Protein AF-A0A816NH23-F1 (afdb_monomer)

Foldseek 3Di:
DDDDDDDDPWDDDDPPDTDDDQDDDDDPDPDLVVVVVVVVVSCVVVVHDPVPAQADADSVPPPDPRHDYDHQLLVVLVVVVCVVVVPPPPPPPDPLLVPLVVLVVCLVCVVVVLCVLPVCPPVLVVVVVCVPVSVVSPVLSPDPQNSLVSLLVNQLSVLSVVLSVQSPDPDADPVNSVVSVVVSVVVVVVCVVVVPRDPSHD

Organism: NCBI:txid392030

Nearest PDB structures (foldseek):
  2ap3-assembly1_A  TM=2.668E-01  e=3.008E+00  Staphylococcus aureus subsp. aureus MW2
  2qij-assembly1_A  TM=2.450E-01  e=8.753E+00  Hepatitis B virus subtype adyw

Radius of gyration: 23.73 Å; Cα contacts (8 Å, |Δi|>4): 112; chains: 1; bounding box: 69×41×57 Å

Secondary structure (DSSP, 8-state):
-------TT----STT-----------S---HHHHHHHHHHHHHHTT--GGG--EE-SS-TTT-TTSEEPPPHHHHHHHHHHHHTTTTSTT----GGGHHHHHHHHHHTHHHHHHHHHH-TTTGGGGGGGHHHHHHHHHHHH-TTHHHHHHHHHHHHHHHHHHHHHHTSS---HHHHHHHHHHHHHHHHHHHHHT---TT--

Mean predicted aligned error: 13.43 Å

Sequence (202 aa):
MDTVMFLNNVQLTYVGVKRGLIDFLEDSRETALDIFKNIIKVIDDHQLNIYNLTSIGAVLKDRLSRILKGNCYAHVLHNGVKHAHGVLLQRINIRWLSLLPSIERLIETYEPLKLYFLNDQTKTKKLTAAADNTQLLTSFFNNPDGLCTLNFLENLLGDIQQTELNLQRTQTTAVDLYRIITNLMKKLEQRLNDKYFGSKTC

InterPro domains:
  IPR012337 Ribonuclease H-like superfamily [SSF53098] (27-195)

Solvent-accessible surface area (backbone atoms only — not comparable to full-atom values): 12457 Å² total; per-residue (Å²): 136,82,84,83,78,86,60,88,94,44,77,77,66,63,96,89,50,86,66,75,89,86,80,86,87,87,65,98,62,82,45,53,65,51,51,44,52,52,52,51,49,55,35,54,78,67,73,49,60,74,88,76,52,66,61,57,66,65,75,55,81,89,81,45,96,83,46,47,88,42,75,47,64,44,57,53,53,48,51,54,50,53,56,76,44,59,77,84,48,76,87,52,96,65,61,68,87,56,49,47,65,48,47,51,51,47,62,78,41,38,67,67,50,39,51,56,67,67,72,39,75,73,59,58,62,74,51,54,92,43,59,68,61,56,52,49,51,50,53,40,64,69,37,86,57,39,63,26,52,49,38,33,47,41,50,55,41,48,58,51,49,54,49,37,58,58,52,67,41,98,76,67,51,75,66,50,48,54,51,54,54,51,51,52,50,52,53,53,52,47,31,63,75,68,71,55,50,55,96,74,34,116

Structure (mmCIF, N/CA/C/O backbone):
data_AF-A0A816NH23-F1
#
_entry.id   AF-A0A816NH23-F1
#
loop_
_atom_site.group_PDB
_atom_site.id
_atom_site.type_symbol
_atom_site.label_atom_id
_atom_site.label_alt_id
_atom_site.label_comp_id
_atom_site.label_asym_id
_atom_site.label_entity_id
_atom_site.label_seq_id
_atom_site.pdbx_PDB_ins_code
_atom_site.Cartn_x
_atom_site.Cartn_y
_atom_site.Cartn_z
_atom_site.occupancy
_atom_site.B_iso_or_equiv
_atom_site.auth_seq_id
_atom_site.auth_comp_id
_atom_site.auth_asym_id
_atom_site.auth_atom_id
_atom_site.pdbx_PDB_model_num
ATOM 1 N N . MET A 1 1 ? 41.150 -3.127 -11.431 1.00 29.91 1 MET A N 1
ATOM 2 C CA . MET A 1 1 ? 41.441 -1.792 -10.857 1.00 29.91 1 MET A CA 1
ATOM 3 C C . MET A 1 1 ? 40.661 -0.858 -11.747 1.00 29.91 1 MET A C 1
ATOM 5 O O . MET A 1 1 ? 41.138 -0.479 -12.808 1.00 29.91 1 MET A O 1
ATOM 9 N N . ASP A 1 2 ? 39.383 -0.707 -11.420 1.00 30.50 2 ASP A N 1
ATOM 10 C CA . ASP A 1 2 ? 38.375 -0.354 -12.414 1.00 30.50 2 ASP A CA 1
ATOM 11 C C . ASP A 1 2 ? 38.197 1.157 -12.424 1.00 30.50 2 ASP A C 1
ATOM 13 O O . ASP A 1 2 ? 37.839 1.775 -11.422 1.00 30.50 2 ASP A O 1
ATOM 17 N N . THR A 1 3 ? 38.531 1.757 -13.561 1.00 27.25 3 THR A N 1
ATOM 18 C CA . THR A 1 3 ? 38.451 3.196 -13.778 1.00 27.25 3 THR A CA 1
ATOM 19 C C . THR A 1 3 ? 36.984 3.611 -13.865 1.00 27.25 3 THR A C 1
ATOM 21 O O . THR A 1 3 ? 36.292 3.316 -14.838 1.00 27.25 3 THR A O 1
ATOM 24 N N . VAL A 1 4 ? 36.506 4.318 -12.842 1.00 30.72 4 VAL A N 1
ATOM 25 C CA . VAL A 1 4 ? 35.220 5.018 -12.868 1.00 30.72 4 VAL A CA 1
ATOM 26 C C . VAL A 1 4 ? 35.394 6.275 -13.722 1.00 30.72 4 VAL A C 1
ATOM 28 O O . VAL A 1 4 ? 36.032 7.232 -13.289 1.00 30.72 4 VAL A O 1
ATOM 31 N N . MET A 1 5 ? 34.854 6.283 -14.944 1.00 29.33 5 MET A N 1
ATOM 32 C CA . MET A 1 5 ? 34.726 7.514 -15.730 1.00 29.33 5 MET A CA 1
ATOM 33 C C . MET A 1 5 ? 33.369 8.163 -15.459 1.00 29.33 5 MET A C 1
ATOM 35 O O . MET A 1 5 ? 32.322 7.603 -15.783 1.00 29.33 5 MET A O 1
ATOM 39 N N . PHE A 1 6 ? 33.405 9.359 -14.875 1.00 32.41 6 PHE A N 1
ATOM 40 C CA . PHE A 1 6 ? 32.250 10.236 -14.740 1.00 32.41 6 PHE A CA 1
ATOM 41 C C . PHE A 1 6 ? 32.102 11.074 -16.012 1.00 32.41 6 PHE A C 1
ATOM 43 O O . PHE A 1 6 ? 32.955 11.902 -16.321 1.00 32.41 6 PHE A O 1
ATOM 50 N N . LEU A 1 7 ? 30.995 10.889 -16.726 1.00 33.72 7 LEU A N 1
ATOM 51 C CA . LEU A 1 7 ? 30.479 11.870 -17.676 1.00 33.72 7 LEU A CA 1
ATOM 52 C C . LEU A 1 7 ? 29.093 12.287 -17.179 1.00 33.72 7 LEU A C 1
ATOM 54 O O . LEU A 1 7 ? 28.176 11.469 -17.142 1.00 33.72 7 LEU A O 1
ATOM 58 N N . ASN A 1 8 ? 28.986 13.546 -16.748 1.00 40.50 8 ASN A N 1
ATOM 59 C CA . ASN A 1 8 ? 27.753 14.296 -16.486 1.00 40.50 8 ASN A CA 1
ATOM 60 C C . ASN A 1 8 ? 26.609 13.496 -15.830 1.00 40.50 8 ASN A C 1
ATOM 62 O O . ASN A 1 8 ? 25.609 13.186 -16.470 1.00 40.50 8 ASN A O 1
ATOM 66 N N . ASN A 1 9 ? 26.743 13.210 -14.530 1.00 41.31 9 ASN A N 1
ATOM 67 C CA . ASN A 1 9 ? 25.675 12.715 -13.643 1.00 41.31 9 ASN A CA 1
ATOM 68 C C . ASN A 1 9 ? 25.006 11.371 -14.008 1.00 41.31 9 ASN A C 1
ATOM 70 O O . ASN A 1 9 ? 23.991 11.020 -13.408 1.00 41.31 9 ASN A O 1
ATOM 74 N N . VAL A 1 10 ? 25.573 10.575 -14.920 1.00 43.94 10 VAL A N 1
ATOM 75 C CA . VAL A 1 10 ? 25.037 9.249 -15.270 1.00 43.94 10 VAL A CA 1
ATOM 76 C C . VAL A 1 10 ? 25.911 8.142 -14.683 1.00 43.94 10 VAL A C 1
ATOM 78 O O . VAL A 1 10 ? 27.043 7.920 -15.109 1.00 43.94 10 VAL A O 1
ATOM 81 N N . GLN A 1 11 ? 25.370 7.417 -13.703 1.00 39.50 11 GLN A N 1
ATOM 82 C CA . GLN A 1 11 ? 26.022 6.249 -13.115 1.00 39.50 11 GLN A CA 1
ATOM 83 C C . GLN A 1 11 ? 25.864 5.047 -14.064 1.00 39.50 11 GLN A C 1
ATOM 85 O O . GLN A 1 11 ? 24.769 4.507 -14.238 1.00 39.50 11 GLN A O 1
ATOM 90 N N . LEU A 1 12 ? 26.956 4.636 -14.714 1.00 35.16 12 LEU A N 1
ATOM 91 C CA . LEU A 1 12 ? 26.979 3.463 -15.591 1.00 35.16 12 LEU A CA 1
ATOM 92 C C . LEU A 1 12 ? 26.808 2.192 -14.747 1.00 35.16 12 LEU A C 1
ATOM 94 O O . LEU A 1 12 ? 27.679 1.839 -13.956 1.00 35.16 12 LEU A O 1
ATOM 98 N N . THR A 1 13 ? 25.685 1.496 -14.917 1.00 45.66 13 THR A N 1
ATOM 99 C CA . THR A 1 13 ? 25.454 0.170 -14.330 1.00 45.66 13 THR A CA 1
ATOM 100 C C . THR A 1 13 ? 25.418 -0.846 -15.473 1.00 45.66 13 THR A C 1
ATOM 102 O O . THR A 1 13 ? 24.433 -0.933 -16.198 1.00 45.66 13 THR A O 1
ATOM 105 N N . TYR A 1 14 ? 26.523 -1.588 -15.623 1.00 45.31 14 TYR A N 1
ATOM 106 C CA . TYR A 1 14 ? 26.842 -2.562 -16.684 1.00 45.31 14 TYR A CA 1
ATOM 107 C C . TYR A 1 14 ? 27.168 -1.977 -18.074 1.00 45.31 14 TYR A C 1
ATOM 109 O O . TYR A 1 14 ? 26.583 -0.997 -18.532 1.00 45.31 14 TYR A O 1
ATOM 117 N N . VAL A 1 15 ? 28.142 -2.593 -18.756 1.00 47.38 15 VAL A N 1
ATOM 118 C CA . VAL A 1 15 ? 28.593 -2.213 -20.106 1.00 47.38 15 VAL A CA 1
ATOM 119 C C . VAL A 1 15 ? 27.399 -2.245 -21.070 1.00 47.38 15 VAL A C 1
ATOM 121 O O . VAL A 1 15 ? 26.840 -3.305 -21.327 1.00 47.38 15 VAL A O 1
ATOM 124 N N . GLY A 1 16 ? 27.006 -1.081 -21.598 1.00 58.00 16 GLY A N 1
ATOM 125 C CA . GLY A 1 16 ? 26.036 -0.959 -22.696 1.00 58.00 16 GLY A CA 1
ATOM 126 C C . GLY A 1 16 ? 24.633 -0.451 -22.339 1.00 58.00 16 GLY A C 1
ATOM 127 O O . GLY A 1 16 ? 23.915 -0.053 -23.252 1.00 58.00 16 GLY A O 1
ATOM 128 N N . VAL A 1 17 ? 24.239 -0.377 -21.061 1.00 62.56 17 VAL A N 1
ATOM 129 C CA . VAL A 1 17 ? 22.933 0.194 -20.665 1.00 62.56 17 VAL A CA 1
ATOM 130 C C . VAL A 1 17 ? 23.132 1.559 -20.014 1.00 62.56 17 VAL A C 1
ATOM 132 O O . VAL A 1 17 ? 23.705 1.674 -18.932 1.00 62.56 17 VAL A O 1
ATOM 135 N N . LYS A 1 18 ? 22.629 2.613 -20.665 1.00 66.44 18 LYS A N 1
ATOM 136 C CA . LYS A 1 18 ? 22.585 3.968 -20.102 1.00 66.44 18 LYS A CA 1
ATOM 137 C C . LYS A 1 18 ? 21.200 4.235 -19.526 1.00 66.44 18 LYS A C 1
ATOM 139 O O . LYS A 1 18 ? 20.194 3.942 -20.165 1.00 66.44 18 LYS A O 1
ATOM 144 N N . ARG A 1 19 ? 21.155 4.798 -18.321 1.00 66.88 19 ARG A N 1
ATOM 145 C CA . ARG A 1 19 ? 19.921 5.245 -17.667 1.00 66.88 19 ARG A CA 1
ATOM 146 C C . ARG A 1 19 ? 20.059 6.720 -17.343 1.00 66.88 19 ARG A C 1
ATOM 148 O O . ARG A 1 19 ? 21.109 7.142 -16.876 1.00 66.88 19 ARG A O 1
ATOM 155 N N . GLY A 1 20 ? 19.005 7.480 -17.567 1.00 70.94 20 GLY A N 1
ATOM 156 C CA . GLY A 1 20 ? 18.974 8.898 -17.260 1.00 70.94 20 GLY A CA 1
ATOM 157 C C . GLY A 1 20 ? 17.537 9.373 -17.208 1.00 70.94 20 GLY A C 1
ATOM 158 O O . GLY A 1 20 ? 16.675 8.840 -17.908 1.00 70.94 20 GLY A O 1
ATOM 159 N N . LEU A 1 21 ? 17.290 10.355 -16.353 1.00 76.75 21 LEU A N 1
ATOM 160 C CA . LEU A 1 21 ? 16.113 11.192 -16.487 1.00 76.75 21 LEU A CA 1
ATOM 161 C C . LEU A 1 21 ? 16.330 12.067 -17.725 1.00 76.75 21 LEU A C 1
ATOM 163 O O . LEU A 1 21 ? 17.350 12.747 -17.804 1.00 76.75 21 LEU A O 1
ATOM 167 N N . ILE A 1 22 ? 15.407 11.997 -18.683 1.00 76.75 22 ILE A N 1
ATOM 168 C CA . ILE A 1 22 ? 15.504 12.776 -19.923 1.00 76.75 22 ILE A CA 1
ATOM 169 C C . ILE A 1 22 ? 14.842 14.141 -19.730 1.00 76.75 22 ILE A C 1
ATOM 171 O O . ILE A 1 22 ? 15.454 15.151 -20.047 1.00 76.75 22 ILE A O 1
ATOM 175 N N . ASP A 1 23 ? 13.624 14.179 -19.180 1.00 78.50 23 ASP A N 1
ATOM 176 C CA . ASP A 1 23 ? 12.901 15.435 -18.967 1.00 78.50 23 ASP A CA 1
ATOM 177 C C . ASP A 1 23 ? 11.778 15.292 -17.921 1.00 78.50 23 ASP A C 1
ATOM 179 O O . ASP A 1 23 ? 11.331 14.177 -17.623 1.00 78.50 23 ASP A O 1
ATOM 183 N N . PHE A 1 24 ? 11.300 16.425 -17.402 1.00 77.69 24 PHE A N 1
ATOM 184 C CA . PHE A 1 24 ? 10.036 16.552 -16.679 1.00 77.69 24 PHE A CA 1
ATOM 185 C C . PHE A 1 24 ? 9.062 17.373 -17.527 1.00 77.69 24 PHE A C 1
ATOM 187 O O . PHE A 1 24 ? 9.252 18.566 -17.738 1.00 77.69 24 PHE A O 1
ATOM 194 N N . LEU A 1 25 ? 7.996 16.731 -18.001 1.00 71.25 25 LEU A N 1
ATOM 195 C CA . LEU A 1 25 ? 6.978 17.387 -18.815 1.00 71.25 25 LEU A CA 1
ATOM 196 C C . LEU A 1 25 ? 5.816 17.858 -17.939 1.00 71.25 25 LEU A C 1
ATOM 198 O O . LEU A 1 25 ? 5.090 17.037 -17.380 1.00 71.25 25 LEU A O 1
ATOM 202 N N . GLU A 1 26 ? 5.611 19.171 -17.874 1.00 68.56 26 GLU A N 1
ATOM 203 C CA . GLU A 1 26 ? 4.381 19.780 -17.365 1.00 68.56 26 GLU A CA 1
ATOM 204 C C . GLU A 1 26 ? 3.533 20.248 -18.555 1.00 68.56 26 GLU A C 1
ATOM 206 O O . GLU A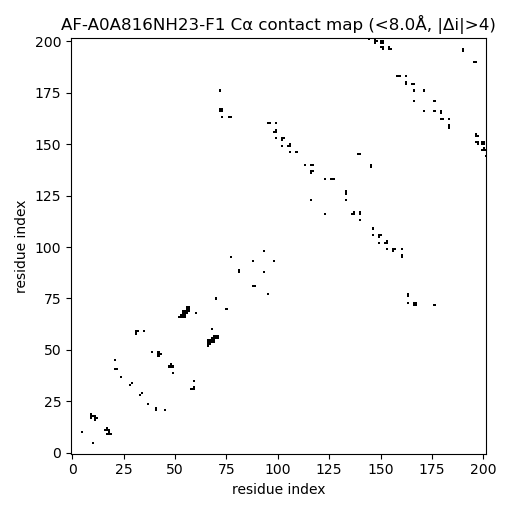 1 26 ? 3.873 21.216 -19.234 1.00 68.56 26 GLU A O 1
ATOM 211 N N . ASP A 1 27 ? 2.429 19.551 -18.833 1.00 68.00 27 ASP A N 1
ATOM 212 C CA . ASP A 1 27 ? 1.450 19.975 -19.836 1.00 68.00 27 ASP A CA 1
ATOM 213 C C . ASP A 1 27 ? 0.056 20.011 -19.206 1.00 68.00 27 ASP A C 1
ATOM 215 O O . ASP A 1 27 ? -0.399 19.051 -18.590 1.00 68.00 27 ASP A O 1
ATOM 219 N N . SER A 1 28 ? -0.638 21.132 -19.385 1.00 66.69 28 SER A N 1
ATOM 220 C CA . SER A 1 28 ? -2.040 21.296 -18.977 1.00 66.69 28 SER A CA 1
ATOM 221 C C . SER A 1 28 ? -3.008 20.420 -19.787 1.00 66.69 28 SER A C 1
ATOM 223 O O . SER A 1 28 ? -4.156 20.231 -19.383 1.00 66.69 28 SER A O 1
ATOM 225 N N . ARG A 1 29 ? -2.565 19.886 -20.936 1.00 65.19 29 ARG A N 1
ATOM 226 C CA . ARG A 1 29 ? -3.337 19.003 -21.817 1.00 65.19 29 ARG A CA 1
ATOM 227 C C . ARG A 1 29 ? -2.798 17.573 -21.748 1.00 65.19 29 ARG A C 1
ATOM 229 O O . ARG A 1 29 ? -1.859 17.206 -22.441 1.00 65.19 29 ARG A O 1
ATOM 236 N N . GLU A 1 30 ? -3.456 16.734 -20.954 1.00 69.00 30 GLU A N 1
ATOM 237 C CA . GLU A 1 30 ? -3.052 15.340 -20.697 1.00 69.00 30 GLU A CA 1
ATOM 238 C C . GLU A 1 30 ? -3.672 14.317 -21.676 1.00 69.00 30 GLU A C 1
ATOM 240 O O . GLU A 1 30 ? -3.974 13.179 -21.306 1.00 69.00 30 GLU A O 1
ATOM 245 N N . THR A 1 31 ? -3.917 14.683 -22.942 1.00 79.62 31 THR A N 1
ATOM 246 C CA . THR A 1 31 ? -4.440 13.692 -23.901 1.00 79.62 31 THR A CA 1
ATOM 247 C C . THR A 1 31 ? -3.350 12.696 -24.301 1.00 79.62 31 THR A C 1
ATOM 249 O O . THR A 1 31 ? -2.174 13.041 -24.402 1.00 79.62 31 THR A O 1
ATOM 252 N N . ALA A 1 32 ? -3.734 11.453 -24.611 1.00 70.75 32 ALA A N 1
ATOM 253 C CA . ALA A 1 32 ? -2.809 10.416 -25.086 1.00 70.75 32 ALA A CA 1
ATOM 254 C C . ALA A 1 32 ? -1.946 10.871 -26.279 1.00 70.75 32 ALA A C 1
ATOM 256 O O . ALA A 1 32 ? -0.777 10.508 -26.397 1.00 70.75 32 ALA A O 1
ATOM 257 N N . LEU A 1 33 ? -2.540 11.664 -27.176 1.00 77.75 33 LEU A N 1
ATOM 258 C CA . LEU A 1 33 ? -1.882 12.169 -28.374 1.00 77.75 33 LEU A CA 1
ATOM 259 C C . LEU A 1 33 ? -0.884 13.282 -28.058 1.00 77.75 33 LEU A C 1
ATOM 261 O O . LEU A 1 33 ? 0.185 13.326 -28.664 1.00 77.75 33 LEU A O 1
ATOM 265 N N . ASP A 1 34 ? -1.234 14.183 -27.148 1.00 79.44 34 ASP A N 1
ATOM 266 C CA . ASP A 1 34 ? -0.360 15.294 -26.780 1.00 79.44 34 ASP A CA 1
ATOM 267 C C . ASP A 1 34 ? 0.826 14.782 -25.957 1.00 79.44 34 ASP A C 1
ATOM 269 O O . ASP A 1 34 ? 1.970 15.099 -26.277 1.00 79.44 34 ASP A O 1
ATOM 273 N N . ILE A 1 35 ? 0.583 13.839 -25.038 1.00 79.00 35 ILE A N 1
ATOM 274 C CA . ILE A 1 35 ? 1.639 13.096 -24.335 1.00 79.00 35 ILE A CA 1
ATOM 275 C C . ILE A 1 35 ? 2.568 12.397 -25.338 1.00 79.00 35 ILE A C 1
ATOM 277 O O . ILE A 1 35 ? 3.787 12.495 -25.217 1.00 79.00 35 ILE A O 1
ATOM 281 N N . PHE A 1 36 ? 2.020 11.732 -26.365 1.00 79.56 36 PHE A N 1
ATOM 282 C CA . PHE A 1 36 ? 2.830 11.104 -27.415 1.00 79.56 36 PHE A CA 1
ATOM 283 C C . PHE A 1 36 ? 3.733 12.113 -28.122 1.00 79.56 36 PHE A C 1
ATOM 285 O O . PHE A 1 36 ? 4.935 11.892 -28.222 1.00 79.56 36 PHE A O 1
ATOM 292 N N . LYS A 1 37 ? 3.163 13.221 -28.609 1.00 81.44 37 LYS A N 1
ATOM 293 C CA . LYS A 1 37 ? 3.915 14.257 -29.329 1.00 81.44 37 LYS A CA 1
ATOM 294 C C . LYS A 1 37 ? 5.019 14.852 -28.464 1.00 81.44 37 LYS A C 1
ATOM 296 O O . LYS A 1 37 ? 6.123 15.043 -28.963 1.00 81.44 37 LYS A O 1
ATOM 301 N N . ASN A 1 38 ? 4.740 15.092 -27.186 1.00 83.38 38 ASN A N 1
ATOM 302 C CA . ASN A 1 38 ? 5.728 15.611 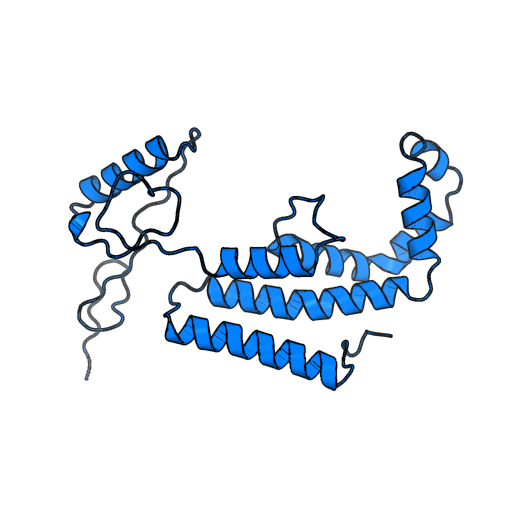-26.250 1.00 83.38 38 ASN A CA 1
ATOM 303 C C . ASN A 1 38 ? 6.868 14.604 -26.034 1.00 83.38 38 ASN A C 1
ATOM 305 O O . ASN A 1 38 ? 8.029 14.995 -26.058 1.00 83.38 38 ASN A O 1
ATOM 309 N N . ILE A 1 39 ? 6.566 13.305 -25.924 1.00 81.25 39 ILE A N 1
ATOM 310 C CA . ILE A 1 39 ? 7.593 12.254 -25.829 1.00 81.25 39 ILE A CA 1
ATOM 311 C C . ILE A 1 39 ? 8.463 12.203 -27.092 1.00 81.25 39 ILE A C 1
ATOM 313 O O . ILE A 1 39 ? 9.683 12.136 -26.968 1.00 81.25 39 ILE A O 1
ATOM 317 N N . ILE A 1 40 ? 7.867 12.262 -28.292 1.00 82.88 40 ILE A N 1
ATOM 318 C CA . ILE A 1 40 ? 8.630 12.314 -29.554 1.00 82.88 40 ILE A CA 1
ATOM 319 C C . ILE A 1 40 ? 9.554 13.526 -29.568 1.00 82.88 40 ILE A C 1
ATOM 321 O O . ILE A 1 40 ? 10.745 13.378 -29.810 1.00 82.88 40 ILE A O 1
ATOM 325 N N . LYS A 1 41 ? 9.015 14.703 -29.243 1.00 85.88 41 LYS A N 1
ATOM 326 C CA . LYS A 1 41 ? 9.781 15.944 -29.211 1.00 85.88 41 LYS A CA 1
ATOM 327 C C . LYS A 1 41 ? 10.983 15.838 -28.269 1.00 85.88 41 LYS A C 1
ATOM 329 O O . LYS A 1 41 ? 12.091 16.143 -28.676 1.00 85.88 41 LYS A O 1
ATOM 334 N N . VAL A 1 42 ? 10.784 15.344 -27.046 1.00 86.00 42 VAL A N 1
ATOM 335 C CA . VAL A 1 42 ? 11.870 15.166 -26.068 1.00 86.00 42 VAL A CA 1
ATOM 336 C C . VAL A 1 42 ? 12.940 14.194 -26.575 1.00 86.00 42 VAL A C 1
ATOM 338 O O . VAL A 1 42 ? 14.130 14.438 -26.384 1.00 86.00 42 VAL A O 1
ATOM 341 N N . ILE A 1 43 ? 12.536 13.097 -27.222 1.00 82.94 43 ILE A N 1
ATOM 342 C CA . ILE A 1 43 ? 13.458 12.125 -27.826 1.00 82.94 43 ILE A CA 1
ATOM 343 C C . ILE A 1 43 ? 14.286 12.789 -28.935 1.00 82.94 43 ILE A C 1
ATOM 345 O O . ILE A 1 43 ? 15.511 12.656 -28.931 1.00 82.94 43 ILE A O 1
ATOM 349 N N . ASP A 1 44 ? 13.629 13.522 -29.835 1.00 85.50 44 ASP A N 1
ATOM 350 C CA . ASP A 1 44 ? 14.266 14.207 -30.963 1.00 85.50 44 ASP A CA 1
ATOM 351 C C . ASP A 1 44 ? 15.215 15.320 -30.486 1.00 85.50 44 ASP A C 1
ATOM 353 O O . ASP A 1 44 ? 16.358 15.391 -30.944 1.00 85.50 44 ASP A O 1
ATOM 357 N N . ASP A 1 45 ? 14.791 16.128 -29.506 1.00 88.12 45 ASP A N 1
ATOM 358 C CA . ASP A 1 45 ? 15.584 17.208 -28.899 1.00 88.12 45 ASP A CA 1
ATOM 359 C C . ASP A 1 45 ? 16.883 16.668 -28.264 1.00 88.12 45 ASP A C 1
ATOM 361 O O . ASP A 1 45 ? 17.927 17.321 -28.303 1.00 88.12 45 ASP A O 1
ATOM 365 N N . HIS A 1 46 ? 16.849 15.439 -27.738 1.00 84.38 46 HIS A N 1
ATOM 366 C CA . HIS A 1 46 ? 18.013 14.752 -27.166 1.00 84.38 46 HIS A CA 1
ATOM 367 C C . HIS A 1 46 ? 18.780 13.880 -28.174 1.00 84.38 46 HIS A C 1
ATOM 369 O O . HIS A 1 46 ? 19.686 13.143 -27.776 1.00 84.38 46 HIS A O 1
ATOM 375 N N . GLN A 1 47 ? 18.445 13.948 -29.468 1.00 85.38 47 GLN A N 1
ATOM 376 C CA . GLN A 1 47 ? 19.054 13.146 -30.539 1.00 85.38 47 GLN A CA 1
ATOM 377 C C . GLN A 1 47 ? 18.981 11.631 -30.272 1.00 85.38 47 GLN A C 1
ATOM 379 O O . GLN A 1 47 ? 19.851 10.853 -30.676 1.00 85.38 47 GLN A O 1
ATOM 384 N N . LEU A 1 48 ? 17.940 11.199 -29.559 1.00 82.31 48 LEU A N 1
ATOM 385 C CA . LEU A 1 48 ? 17.658 9.796 -29.300 1.00 82.31 48 LEU A CA 1
ATOM 386 C C . LEU A 1 48 ? 16.791 9.232 -30.428 1.00 82.31 48 LEU A C 1
ATOM 388 O O . LEU A 1 48 ? 16.049 9.942 -31.094 1.00 82.31 48 LEU A O 1
ATOM 392 N N . ASN A 1 49 ? 16.877 7.922 -30.652 1.00 79.56 49 ASN A N 1
ATOM 393 C CA . ASN A 1 49 ? 16.081 7.254 -31.675 1.00 79.56 49 ASN A CA 1
ATOM 394 C C . ASN A 1 49 ? 14.956 6.445 -31.021 1.00 79.56 49 ASN A C 1
ATOM 396 O O . ASN A 1 49 ? 15.224 5.505 -30.270 1.00 79.56 49 ASN A O 1
ATOM 400 N N . ILE A 1 50 ? 13.702 6.762 -31.355 1.00 73.50 50 ILE A N 1
ATOM 401 C CA . ILE A 1 50 ? 12.528 6.045 -30.845 1.00 73.50 50 ILE A CA 1
ATOM 402 C C . ILE A 1 50 ? 12.528 4.548 -31.173 1.00 73.50 50 ILE A C 1
ATOM 404 O O . ILE A 1 50 ? 12.003 3.750 -30.403 1.00 73.50 50 ILE A O 1
ATOM 408 N N . TYR A 1 51 ? 13.155 4.132 -32.271 1.00 73.31 51 TYR A N 1
ATOM 409 C CA . TYR A 1 51 ? 13.263 2.719 -32.633 1.00 73.31 51 TYR A CA 1
ATOM 410 C C . TYR A 1 51 ? 14.187 1.926 -31.699 1.00 73.31 51 TYR A C 1
ATOM 412 O O . TYR A 1 51 ? 14.137 0.698 -31.703 1.00 73.31 51 TYR A O 1
ATOM 420 N N . ASN A 1 52 ? 14.983 2.606 -30.868 1.00 71.50 52 ASN A N 1
ATOM 421 C CA . ASN A 1 52 ? 15.782 1.975 -29.818 1.00 71.50 52 ASN A CA 1
ATOM 422 C C . ASN A 1 52 ? 14.992 1.781 -28.508 1.00 71.50 52 ASN A C 1
ATOM 424 O O . ASN A 1 52 ? 15.513 1.183 -27.566 1.00 71.50 52 ASN A O 1
ATOM 428 N N . LEU A 1 53 ? 13.743 2.261 -28.419 1.00 68.75 53 LEU A N 1
ATOM 429 C CA . LEU A 1 53 ? 12.887 2.041 -27.254 1.00 68.75 53 LEU A CA 1
ATOM 430 C C . LEU A 1 53 ? 12.248 0.653 -27.297 1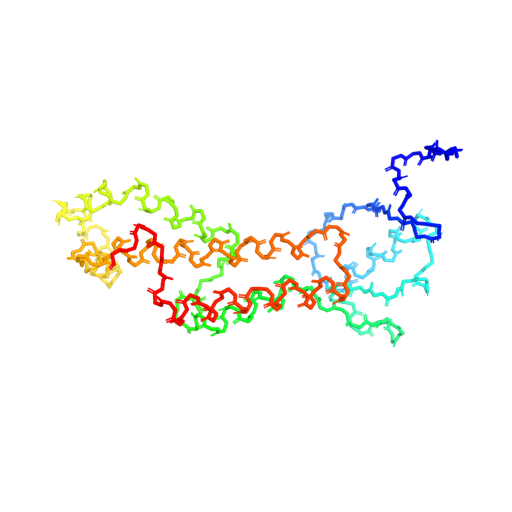.00 68.75 53 LEU A C 1
ATOM 432 O O . LEU A 1 53 ? 11.532 0.295 -28.229 1.00 68.75 53 LEU A O 1
ATOM 436 N N . THR A 1 54 ? 12.472 -0.119 -26.236 1.00 64.38 54 THR A N 1
ATOM 437 C CA . THR A 1 54 ? 11.970 -1.496 -26.111 1.00 64.38 54 THR A CA 1
ATOM 438 C C . THR A 1 54 ? 10.563 -1.557 -25.503 1.00 64.38 54 THR A C 1
ATOM 440 O O . THR A 1 54 ? 9.786 -2.456 -25.822 1.00 64.38 54 THR A O 1
ATOM 443 N N . SER A 1 55 ? 10.213 -0.602 -24.634 1.00 65.56 55 SER A N 1
ATOM 444 C CA . SER A 1 55 ? 8.928 -0.557 -23.918 1.00 65.56 55 SER A CA 1
ATOM 445 C C . SER A 1 55 ? 8.582 0.859 -23.449 1.00 65.56 55 SER A C 1
ATOM 447 O O . SER A 1 55 ? 9.483 1.605 -23.069 1.00 65.56 55 SER A O 1
ATOM 449 N N . ILE A 1 56 ? 7.289 1.196 -23.388 1.00 67.44 56 ILE A N 1
ATOM 450 C CA . ILE A 1 56 ? 6.771 2.452 -22.814 1.00 67.44 56 ILE A CA 1
ATOM 451 C C . ILE A 1 56 ? 5.639 2.130 -21.826 1.00 67.44 56 ILE A C 1
ATOM 453 O O . ILE A 1 56 ? 4.776 1.304 -22.119 1.00 67.44 56 ILE A O 1
ATOM 457 N N . GLY A 1 57 ? 5.656 2.768 -20.649 1.00 57.47 57 GLY A N 1
ATOM 458 C CA . GLY A 1 57 ? 4.810 2.416 -19.499 1.00 57.47 57 GLY A CA 1
ATOM 459 C C . GLY A 1 57 ? 3.388 2.996 -19.462 1.00 57.47 57 GLY A C 1
ATOM 460 O O . GLY A 1 57 ? 2.667 2.713 -18.506 1.00 57.47 57 GLY A O 1
ATOM 461 N N . ALA A 1 58 ? 2.958 3.802 -20.441 1.00 56.50 58 ALA A N 1
ATOM 462 C CA . ALA A 1 58 ? 1.617 4.401 -20.446 1.00 56.50 58 ALA A CA 1
ATOM 463 C C . ALA A 1 58 ? 1.148 4.842 -21.850 1.00 56.50 58 ALA A C 1
ATOM 465 O O . ALA A 1 58 ? 1.971 5.116 -22.712 1.00 56.50 58 ALA A O 1
ATOM 466 N N . VAL A 1 59 ? -0.182 4.867 -22.046 1.00 54.06 59 VAL A N 1
ATOM 467 C CA . VAL A 1 59 ? -1.049 5.501 -23.082 1.00 54.06 59 VAL A CA 1
ATOM 468 C C . VAL A 1 59 ? -0.529 5.727 -24.525 1.00 54.06 59 VAL A C 1
ATOM 470 O O . VAL A 1 59 ? -1.093 6.534 -25.251 1.00 54.06 59 VAL A O 1
ATOM 473 N N . LEU A 1 60 ? 0.477 5.006 -25.023 1.00 56.62 60 LEU A N 1
ATOM 474 C CA . LEU A 1 60 ? 0.964 5.153 -26.414 1.00 56.62 60 LE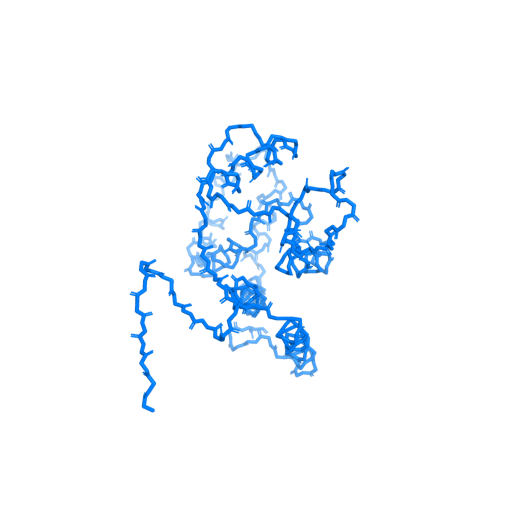U A CA 1
ATOM 475 C C . LEU A 1 60 ? 0.560 3.980 -27.328 1.00 56.62 60 LEU A C 1
ATOM 477 O O . LEU A 1 60 ? 1.238 3.657 -28.301 1.00 56.62 60 LEU A O 1
ATOM 481 N N . LYS A 1 61 ? -0.571 3.348 -26.992 1.00 56.12 61 LYS A N 1
ATOM 482 C CA . LYS A 1 61 ? -1.076 2.067 -27.517 1.00 56.12 61 LYS A CA 1
ATOM 483 C C . LYS A 1 61 ? -1.187 1.992 -29.047 1.00 56.12 61 LYS A C 1
ATOM 485 O O . LYS A 1 61 ? -0.881 0.951 -29.615 1.00 56.12 61 LYS A O 1
ATOM 490 N N . ASP A 1 62 ? -1.607 3.072 -29.701 1.00 58.38 62 ASP A N 1
ATOM 491 C CA . ASP A 1 62 ? -2.122 2.981 -31.077 1.00 58.38 62 ASP A CA 1
ATOM 492 C C . ASP A 1 62 ? -1.156 3.514 -32.148 1.00 58.38 62 ASP A C 1
ATOM 494 O O . ASP A 1 62 ? -1.470 3.471 -33.335 1.00 58.38 62 ASP A O 1
ATOM 498 N N . ARG A 1 63 ? 0.022 4.026 -31.761 1.00 59.03 63 ARG A N 1
ATOM 499 C CA . ARG A 1 63 ? 0.939 4.706 -32.700 1.00 59.03 63 ARG A CA 1
ATOM 500 C C . ARG A 1 63 ? 2.275 4.003 -32.938 1.00 59.03 63 ARG A C 1
ATOM 502 O O . ARG A 1 63 ? 3.005 4.422 -33.830 1.00 59.03 63 ARG A O 1
ATOM 509 N N . LEU A 1 64 ? 2.590 2.932 -32.201 1.00 65.19 64 LEU A N 1
ATOM 510 C CA . LEU A 1 64 ? 3.857 2.198 -32.327 1.00 65.19 64 LEU A CA 1
ATOM 511 C C . LEU A 1 64 ? 3.639 0.679 -32.229 1.00 65.19 64 LEU A C 1
ATOM 513 O O . LEU A 1 64 ? 3.683 0.100 -31.148 1.00 65.19 64 LEU A O 1
ATOM 517 N N . SER A 1 65 ? 3.451 0.014 -33.373 1.00 63.28 65 SER A N 1
ATOM 518 C CA . SER A 1 65 ? 3.171 -1.434 -33.457 1.00 63.28 65 SER A CA 1
ATOM 519 C C . SER A 1 65 ? 4.329 -2.347 -33.026 1.00 63.28 65 SER A C 1
ATOM 521 O O . SER A 1 65 ? 4.121 -3.542 -32.834 1.00 63.28 65 SER A O 1
ATOM 523 N N . ARG A 1 66 ? 5.547 -1.805 -32.879 1.00 65.12 66 ARG A N 1
ATOM 524 C CA . ARG A 1 66 ? 6.764 -2.554 -32.513 1.00 65.12 66 ARG A CA 1
ATOM 525 C C . ARG A 1 66 ? 7.136 -2.478 -31.029 1.00 65.12 66 ARG A C 1
ATOM 527 O O . ARG A 1 66 ? 8.024 -3.212 -30.609 1.00 65.12 66 ARG A O 1
ATOM 534 N N . ILE A 1 67 ? 6.499 -1.607 -30.244 1.00 63.03 67 ILE A N 1
ATOM 535 C CA . ILE A 1 67 ? 6.831 -1.439 -28.824 1.00 63.03 67 ILE A CA 1
ATOM 536 C C . ILE A 1 67 ? 6.047 -2.446 -27.986 1.00 63.03 67 ILE A C 1
ATOM 538 O O . ILE A 1 67 ? 4.824 -2.543 -28.088 1.00 63.03 67 ILE A O 1
ATOM 542 N N . LEU A 1 68 ? 6.756 -3.185 -27.130 1.00 57.56 68 LEU A N 1
ATOM 543 C CA . LEU A 1 68 ? 6.126 -4.124 -26.211 1.00 57.56 68 LEU A CA 1
ATOM 544 C C . LEU A 1 68 ? 5.301 -3.366 -25.170 1.00 57.56 68 LEU A C 1
ATOM 546 O O . LEU A 1 68 ? 5.761 -2.407 -24.542 1.00 57.56 68 LEU A O 1
ATOM 550 N N . LYS A 1 69 ? 4.071 -3.837 -24.960 1.00 61.62 69 LYS A N 1
ATOM 551 C CA . LYS A 1 69 ? 3.174 -3.304 -23.938 1.00 61.62 69 LYS A CA 1
ATOM 552 C C . LYS A 1 69 ? 3.693 -3.684 -22.550 1.00 61.62 69 LYS A C 1
ATOM 554 O O . LYS A 1 69 ? 3.576 -4.836 -22.140 1.00 61.62 69 LYS A O 1
ATOM 559 N N . GLY A 1 70 ? 4.201 -2.703 -21.811 1.00 58.75 70 GLY A N 1
ATOM 560 C CA . GLY A 1 70 ? 4.474 -2.825 -20.382 1.00 58.75 70 GLY A CA 1
ATOM 561 C C . GLY A 1 70 ? 3.397 -2.102 -19.579 1.00 58.75 70 GLY A C 1
ATOM 562 O O . GLY A 1 70 ? 3.198 -0.906 -19.763 1.00 58.75 70 GLY A O 1
ATOM 563 N N . ASN A 1 71 ? 2.700 -2.805 -18.685 1.00 66.38 71 ASN A N 1
ATOM 564 C CA . ASN A 1 71 ? 1.914 -2.130 -17.651 1.00 66.38 71 ASN A CA 1
ATOM 565 C C . ASN A 1 71 ? 2.852 -1.707 -16.513 1.00 66.38 71 ASN A C 1
ATOM 567 O O . ASN A 1 71 ? 3.816 -2.411 -16.212 1.00 66.38 71 ASN A O 1
ATOM 571 N N . CYS A 1 72 ? 2.540 -0.608 -15.827 1.00 73.38 72 CYS A N 1
ATOM 572 C CA . CYS A 1 72 ? 3.227 -0.272 -14.583 1.00 73.38 72 CYS A CA 1
ATOM 573 C C . CYS A 1 72 ? 2.953 -1.357 -13.525 1.00 73.38 72 CYS A C 1
ATOM 575 O O . CYS A 1 72 ? 1.800 -1.620 -13.180 1.00 73.38 72 CYS A O 1
ATOM 577 N N . TYR A 1 73 ? 4.006 -1.984 -12.997 1.00 74.00 73 TYR A N 1
ATOM 578 C CA . TYR A 1 73 ? 3.883 -3.078 -12.029 1.00 74.00 73 TYR A CA 1
ATOM 579 C C . TYR A 1 73 ? 3.189 -2.647 -10.734 1.00 74.00 73 TYR A C 1
ATOM 581 O O . TYR A 1 73 ? 2.340 -3.374 -10.222 1.00 74.00 73 TYR A O 1
ATOM 589 N N . ALA A 1 74 ? 3.481 -1.433 -10.255 1.00 72.06 74 ALA A N 1
ATOM 590 C CA . ALA A 1 74 ? 2.787 -0.842 -9.114 1.00 72.06 74 ALA A CA 1
ATOM 591 C C . ALA A 1 74 ? 1.284 -0.671 -9.396 1.00 72.06 74 ALA A C 1
ATOM 593 O O . ALA A 1 74 ? 0.457 -0.939 -8.532 1.00 72.06 74 ALA A O 1
ATOM 594 N N . HIS A 1 75 ? 0.914 -0.324 -10.634 1.00 72.69 75 HIS A N 1
ATOM 595 C CA . HIS A 1 75 ? -0.487 -0.194 -11.035 1.00 72.69 75 HIS A CA 1
ATOM 596 C C . HIS A 1 75 ? -1.213 -1.550 -11.105 1.00 72.69 75 HIS A C 1
ATOM 598 O O . HIS A 1 75 ? -2.388 -1.645 -10.761 1.00 72.69 75 HIS A O 1
ATOM 604 N N . VAL A 1 76 ? -0.525 -2.621 -11.518 1.00 77.44 76 VAL A N 1
ATOM 605 C CA . VAL A 1 76 ? -1.089 -3.983 -11.500 1.00 77.44 76 VAL A CA 1
ATOM 606 C C . VAL A 1 76 ? -1.328 -4.453 -10.065 1.00 77.44 76 VAL A C 1
ATOM 608 O O . VAL A 1 76 ? -2.426 -4.922 -9.766 1.00 77.44 76 VAL A O 1
ATOM 611 N N . LEU A 1 77 ? -0.343 -4.277 -9.174 1.00 77.31 77 LEU A N 1
ATOM 612 C CA . LEU A 1 77 ? -0.500 -4.583 -7.748 1.00 77.31 77 LEU A CA 1
ATOM 613 C C . LEU A 1 77 ? -1.660 -3.779 -7.146 1.00 77.31 77 LEU A C 1
ATOM 615 O O . LEU A 1 77 ? -2.531 -4.354 -6.498 1.00 77.31 77 LEU A O 1
ATOM 619 N N . HIS A 1 78 ? -1.713 -2.476 -7.431 1.00 73.44 78 HIS A N 1
ATOM 620 C CA . HIS A 1 78 ? -2.791 -1.593 -6.997 1.00 73.44 78 HIS A CA 1
ATOM 621 C C . HIS A 1 78 ? -4.166 -2.119 -7.418 1.00 73.44 78 HIS A C 1
ATOM 623 O O . HIS A 1 78 ? -5.064 -2.224 -6.587 1.00 73.44 78 HIS A O 1
ATOM 629 N N . ASN A 1 79 ? -4.337 -2.495 -8.687 1.00 75.00 79 ASN A N 1
ATOM 630 C CA . ASN A 1 79 ? -5.613 -3.011 -9.180 1.00 75.00 79 ASN A CA 1
ATOM 631 C C . ASN A 1 79 ? -5.982 -4.356 -8.547 1.00 75.00 79 ASN A C 1
ATOM 633 O O . ASN A 1 79 ? -7.150 -4.565 -8.222 1.00 75.00 79 ASN A O 1
ATOM 637 N N . GLY A 1 80 ? -5.005 -5.242 -8.331 1.00 76.38 80 GLY A N 1
ATOM 638 C CA . GLY A 1 80 ? -5.223 -6.511 -7.635 1.00 76.38 80 GLY A CA 1
ATOM 639 C C . GLY A 1 80 ? -5.722 -6.299 -6.205 1.00 76.38 80 GLY A C 1
ATOM 640 O O . GLY A 1 80 ? -6.732 -6.874 -5.806 1.00 76.38 80 GLY A O 1
ATOM 641 N N . VAL A 1 81 ? -5.075 -5.399 -5.464 1.00 75.44 81 VAL A N 1
ATOM 642 C CA . VAL A 1 81 ? -5.477 -5.049 -4.097 1.00 75.44 81 VAL A CA 1
ATOM 643 C C . VAL A 1 81 ? -6.826 -4.332 -4.081 1.00 75.44 81 VAL A C 1
ATOM 645 O O . VAL A 1 81 ? -7.695 -4.699 -3.297 1.00 75.44 81 VAL A O 1
ATOM 648 N N . LYS A 1 82 ? -7.059 -3.367 -4.979 1.00 73.19 82 LYS A N 1
ATOM 649 C CA . LYS A 1 82 ? -8.349 -2.673 -5.117 1.00 73.19 82 LYS A CA 1
ATOM 650 C C . LYS A 1 82 ? -9.495 -3.652 -5.375 1.00 73.19 82 LYS A C 1
ATOM 652 O O . LYS A 1 82 ? -10.582 -3.467 -4.831 1.00 73.19 82 LYS A O 1
ATOM 657 N N . HIS A 1 83 ? -9.257 -4.683 -6.186 1.00 74.69 83 HIS A N 1
ATOM 658 C CA . HIS A 1 83 ? -10.243 -5.724 -6.459 1.00 74.69 83 HIS A CA 1
ATOM 659 C C . HIS A 1 83 ? -10.489 -6.615 -5.234 1.00 74.69 83 HIS A C 1
ATOM 661 O O . HIS A 1 83 ? -11.641 -6.830 -4.866 1.00 74.69 83 HIS A O 1
ATOM 667 N N . ALA A 1 84 ? -9.425 -7.065 -4.560 1.00 71.88 84 ALA A N 1
ATOM 668 C CA . ALA A 1 84 ? -9.530 -7.854 -3.329 1.00 71.88 84 ALA A CA 1
ATOM 669 C C . ALA A 1 84 ? -10.249 -7.089 -2.204 1.00 71.88 84 ALA A C 1
ATOM 671 O O . ALA A 1 84 ? -11.010 -7.660 -1.430 1.00 71.88 84 ALA A O 1
ATOM 672 N N . HIS A 1 85 ? -10.056 -5.773 -2.147 1.00 68.56 85 HIS A N 1
ATOM 673 C CA . HIS A 1 85 ? -10.632 -4.881 -1.147 1.00 68.56 85 HIS A CA 1
ATOM 674 C C . HIS A 1 85 ? -12.026 -4.351 -1.538 1.00 68.56 85 HIS A C 1
ATOM 676 O O . HIS A 1 85 ? -12.463 -3.330 -1.001 1.00 68.56 85 HIS A O 1
ATOM 682 N N . GLY A 1 86 ? -12.703 -5.023 -2.484 1.00 55.56 86 GLY A N 1
ATOM 683 C CA . GLY A 1 86 ? -13.850 -4.598 -3.300 1.00 55.56 86 GLY A CA 1
ATOM 684 C C . GLY A 1 86 ? -15.111 -4.056 -2.608 1.00 55.56 86 GLY A C 1
ATOM 685 O O . GLY A 1 86 ? -16.112 -3.866 -3.281 1.00 55.56 86 GLY A O 1
ATOM 686 N N . VAL A 1 87 ? -15.084 -3.748 -1.313 1.00 54.59 87 VAL A N 1
ATOM 687 C CA . VAL A 1 87 ? -16.174 -3.083 -0.578 1.00 54.59 87 VAL A CA 1
ATOM 688 C C . VAL A 1 87 ? -15.731 -1.744 0.032 1.00 54.59 87 VAL A C 1
ATOM 690 O O . VAL A 1 87 ? -16.499 -0.788 0.028 1.00 54.59 87 VAL A O 1
ATOM 693 N N . LEU A 1 88 ? -14.480 -1.623 0.491 1.00 52.53 88 LEU A N 1
ATOM 694 C CA . LEU A 1 88 ? -14.007 -0.465 1.267 1.00 52.53 88 LEU A CA 1
ATOM 695 C C . LEU A 1 88 ? -13.546 0.722 0.401 1.00 52.53 88 LEU A C 1
ATOM 697 O O . LEU A 1 88 ? -13.687 1.872 0.807 1.00 52.53 88 LEU A O 1
ATOM 701 N N . LEU A 1 89 ? -13.028 0.472 -0.807 1.00 53.81 89 LEU A N 1
ATOM 702 C CA . LEU A 1 89 ? -12.422 1.513 -1.662 1.00 53.81 89 LEU A CA 1
ATOM 703 C C . LEU A 1 89 ? -13.056 1.645 -3.050 1.00 53.81 89 LEU A C 1
ATOM 705 O O . LEU A 1 89 ? -12.605 2.464 -3.850 1.00 53.81 89 LEU A O 1
ATOM 709 N N . GLN A 1 90 ? -14.121 0.896 -3.360 1.00 52.28 90 GLN A N 1
ATOM 710 C CA . GLN A 1 90 ? -14.811 1.039 -4.652 1.00 52.28 90 GLN A CA 1
ATOM 711 C C . GLN A 1 90 ? -15.329 2.466 -4.892 1.00 52.28 90 GLN A C 1
ATOM 713 O O . GLN A 1 90 ? -15.446 2.884 -6.041 1.00 52.28 90 GLN A O 1
ATOM 718 N N . ARG A 1 91 ? -15.619 3.216 -3.819 1.00 50.38 91 ARG A N 1
ATOM 719 C CA . ARG A 1 91 ? -16.216 4.557 -3.887 1.00 50.38 91 ARG A CA 1
ATOM 720 C C . ARG A 1 91 ? -15.229 5.709 -3.715 1.00 50.38 91 ARG A C 1
ATOM 722 O O . ARG A 1 91 ? -15.628 6.850 -3.922 1.00 50.38 91 ARG A O 1
ATOM 729 N N . ILE A 1 92 ? -13.972 5.448 -3.346 1.00 52.84 92 ILE A N 1
ATOM 730 C CA . ILE A 1 92 ? -13.019 6.516 -3.029 1.00 52.84 92 ILE A CA 1
ATOM 731 C C . ILE A 1 92 ? -11.780 6.393 -3.915 1.00 52.84 92 ILE A C 1
ATOM 733 O O . ILE A 1 92 ? -11.029 5.423 -3.840 1.00 52.84 92 ILE A O 1
ATOM 737 N N . ASN A 1 93 ? -11.543 7.417 -4.738 1.00 54.38 93 ASN A N 1
ATOM 738 C CA . ASN A 1 93 ? -10.306 7.581 -5.502 1.00 54.38 93 ASN A CA 1
ATOM 739 C C . ASN A 1 93 ? -9.179 8.070 -4.575 1.00 54.38 93 ASN A C 1
ATOM 741 O O . ASN A 1 93 ? -8.701 9.194 -4.706 1.00 54.38 93 ASN A O 1
ATOM 745 N N . ILE A 1 94 ? -8.774 7.254 -3.599 1.00 56.72 94 ILE A N 1
ATOM 746 C CA . ILE A 1 94 ? -7.607 7.556 -2.762 1.00 56.72 94 ILE A CA 1
ATOM 747 C C . ILE A 1 94 ? -6.367 7.038 -3.487 1.00 56.72 94 ILE A C 1
ATOM 749 O O . ILE A 1 94 ? -6.316 5.873 -3.890 1.00 56.72 94 ILE A O 1
ATOM 753 N N . ARG A 1 95 ? -5.344 7.887 -3.637 1.00 63.41 95 ARG A N 1
ATOM 754 C CA . ARG A 1 95 ? -4.003 7.405 -3.987 1.00 63.41 95 ARG A CA 1
ATOM 755 C C . ARG A 1 95 ? -3.554 6.482 -2.856 1.00 63.41 95 ARG A C 1
ATOM 757 O O . ARG A 1 95 ? -3.510 6.918 -1.714 1.00 63.41 95 ARG A O 1
ATOM 764 N N . TRP A 1 96 ? -3.264 5.218 -3.154 1.00 65.06 96 TRP A N 1
ATOM 765 C CA . TRP A 1 96 ? -3.041 4.181 -2.135 1.00 65.06 96 TRP A CA 1
ATOM 766 C C . TRP A 1 96 ? -1.959 4.553 -1.108 1.00 65.06 96 TRP A C 1
ATOM 768 O O . TRP A 1 96 ? -2.156 4.343 0.085 1.00 65.06 96 TRP A O 1
ATOM 778 N N . LEU A 1 97 ? -0.901 5.241 -1.553 1.00 66.69 97 LEU A N 1
ATOM 779 C CA . LEU A 1 97 ? 0.154 5.798 -0.693 1.00 66.69 97 LEU A CA 1
ATOM 780 C C . LEU A 1 97 ? -0.355 6.764 0.394 1.00 66.69 97 LEU A C 1
ATOM 782 O O . LEU A 1 97 ? 0.358 7.052 1.346 1.00 66.69 97 LEU A O 1
ATOM 786 N N . SER A 1 98 ? -1.567 7.301 0.254 1.00 78.31 98 SER A N 1
ATOM 787 C CA . SER A 1 98 ? -2.201 8.188 1.231 1.00 78.31 98 SER A CA 1
ATOM 788 C C . SER A 1 98 ? -3.115 7.452 2.210 1.00 78.31 98 SER A C 1
ATOM 790 O O . SER A 1 98 ? -3.522 8.050 3.205 1.00 78.31 98 SER A O 1
ATOM 792 N N . LEU A 1 99 ? -3.463 6.187 1.953 1.00 81.88 99 LEU A N 1
ATOM 793 C CA . LEU A 1 99 ? -4.384 5.441 2.807 1.00 81.88 99 LEU A CA 1
ATOM 794 C C . LEU A 1 99 ? -3.714 5.026 4.118 1.00 81.88 99 LEU A C 1
ATOM 796 O O . LEU A 1 99 ? -4.240 5.361 5.175 1.00 81.88 99 LEU A O 1
ATOM 800 N N . LEU A 1 100 ? -2.542 4.383 4.059 1.00 86.38 100 LEU A N 1
ATOM 801 C CA . LEU A 1 100 ? -1.777 4.017 5.258 1.00 86.38 100 LEU A CA 1
ATOM 802 C C . LEU A 1 100 ? -1.530 5.222 6.183 1.00 86.38 100 LEU A C 1
ATOM 804 O O . LEU A 1 100 ? -1.994 5.164 7.317 1.00 86.38 100 LEU A O 1
ATOM 808 N N . PRO A 1 101 ? -0.963 6.358 5.721 1.00 88.50 101 PRO A N 1
ATOM 809 C CA . PRO A 1 101 ? -0.750 7.511 6.596 1.00 88.50 101 PRO A CA 1
ATOM 810 C C . PRO A 1 101 ? -2.048 8.166 7.078 1.00 88.50 101 PRO A C 1
ATOM 812 O O . PRO A 1 101 ? -2.031 8.992 7.986 1.00 88.50 101 PRO A O 1
ATOM 815 N N . SER A 1 102 ? -3.197 7.866 6.469 1.00 87.69 102 SER A N 1
ATOM 816 C CA . SER A 1 102 ? -4.493 8.305 6.998 1.00 87.69 102 SER A CA 1
ATOM 817 C C . SER A 1 102 ? -4.991 7.378 8.106 1.00 87.69 102 SER A C 1
ATOM 819 O O . SER A 1 102 ? -5.523 7.871 9.095 1.00 87.69 102 SER A O 1
ATOM 821 N N . ILE A 1 103 ? -4.781 6.065 7.974 1.00 89.44 103 ILE A N 1
ATOM 822 C CA . ILE A 1 103 ? -5.071 5.083 9.027 1.00 89.44 103 ILE A CA 1
ATOM 823 C C . ILE A 1 103 ? -4.152 5.295 10.235 1.00 89.44 103 ILE A C 1
ATOM 825 O O . ILE A 1 103 ? -4.654 5.351 11.351 1.00 89.44 103 ILE A O 1
ATOM 829 N N . GLU A 1 104 ? -2.851 5.510 10.025 1.00 91.50 104 GLU A N 1
ATOM 830 C CA . GLU A 1 104 ? -1.889 5.823 11.095 1.00 91.50 104 GLU A CA 1
ATOM 831 C C . GLU A 1 104 ? -2.348 7.048 11.901 1.00 91.50 104 GLU A C 1
ATOM 833 O O . GLU A 1 104 ? -2.500 6.976 13.118 1.00 91.50 104 GLU A O 1
ATOM 838 N N . ARG A 1 105 ? -2.715 8.143 11.218 1.00 93.06 105 ARG A N 1
ATOM 839 C CA . ARG A 1 105 ? -3.257 9.344 11.877 1.00 93.06 105 ARG A CA 1
ATOM 840 C C . ARG A 1 105 ? -4.562 9.082 12.631 1.00 93.06 105 ARG A C 1
ATOM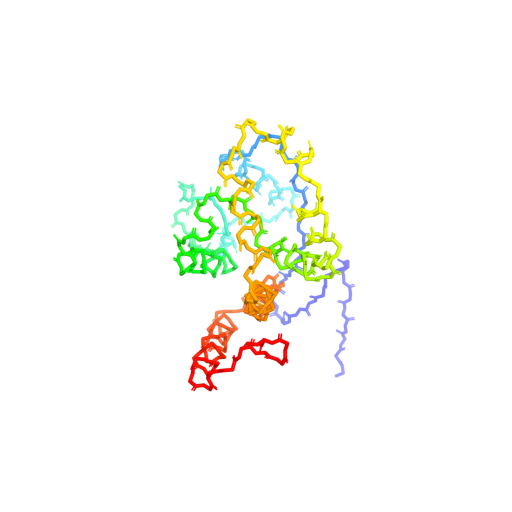 842 O O . ARG A 1 105 ? -4.773 9.663 13.696 1.00 93.06 105 ARG A O 1
ATOM 849 N N . LEU A 1 106 ? -5.449 8.238 12.100 1.00 91.62 106 LEU A N 1
ATOM 850 C CA . LEU A 1 106 ? -6.684 7.849 12.792 1.00 91.62 106 LEU A CA 1
ATOM 851 C C . LEU A 1 106 ? -6.396 7.046 14.064 1.00 91.62 106 LEU A C 1
ATOM 853 O O . LEU A 1 106 ? -7.076 7.260 15.062 1.00 91.62 106 LEU A O 1
ATOM 857 N N . ILE A 1 107 ? -5.396 6.163 14.043 1.00 92.62 107 ILE A N 1
ATOM 858 C CA . ILE A 1 107 ? -4.951 5.401 15.218 1.00 92.62 107 ILE A CA 1
ATOM 859 C C . ILE A 1 107 ? -4.352 6.348 16.263 1.00 92.62 107 ILE A C 1
ATOM 861 O O . ILE A 1 107 ? -4.753 6.313 17.425 1.00 92.62 107 ILE A O 1
ATOM 865 N N . GLU A 1 108 ? -3.448 7.242 15.854 1.00 94.25 108 GLU A N 1
ATOM 866 C CA . GLU A 1 108 ? -2.798 8.222 16.739 1.00 94.25 108 GLU A CA 1
ATOM 867 C C . GLU A 1 108 ? -3.800 9.156 17.429 1.00 94.25 108 GLU A C 1
ATOM 869 O O . GLU A 1 108 ? -3.608 9.554 18.578 1.00 94.25 108 GLU A O 1
ATOM 874 N N . THR A 1 109 ? -4.884 9.501 16.735 1.00 94.00 109 THR A N 1
ATOM 875 C CA . THR A 1 109 ? -5.918 10.420 17.229 1.00 94.00 109 THR A CA 1
ATOM 876 C C . THR A 1 109 ? -7.201 9.710 17.664 1.00 94.00 109 THR A C 1
ATOM 878 O O . THR A 1 109 ? -8.212 10.374 17.901 1.00 94.00 109 THR A O 1
ATOM 881 N N . TYR A 1 110 ? -7.171 8.381 17.826 1.00 92.31 110 TYR A N 1
ATOM 882 C CA . TYR A 1 110 ? -8.368 7.566 18.045 1.00 92.31 110 TYR A CA 1
ATOM 883 C C . TYR A 1 110 ? -9.183 8.013 19.262 1.00 92.31 110 TYR A C 1
ATOM 885 O O . TYR A 1 110 ? -10.374 8.291 19.134 1.00 92.31 110 TYR A O 1
ATOM 893 N N . GLU A 1 111 ? -8.547 8.138 20.431 1.00 91.12 111 GLU A N 1
ATOM 894 C CA . GLU A 1 111 ? -9.237 8.529 21.668 1.00 91.12 111 GLU A CA 1
ATOM 895 C C . GLU A 1 111 ? -9.790 9.966 21.626 1.00 91.12 111 GLU A C 1
ATOM 897 O O . GLU A 1 111 ? -10.977 10.157 21.911 1.00 91.12 111 GLU A O 1
ATOM 902 N N . PRO A 1 112 ? -9.015 10.989 21.206 1.00 90.56 112 PRO A N 1
ATOM 903 C CA . PRO A 1 112 ? -9.557 12.328 20.980 1.00 90.56 112 PRO A CA 1
ATOM 904 C C . PRO A 1 112 ? -10.759 12.356 20.027 1.00 90.56 112 PRO A C 1
ATOM 906 O O . PRO A 1 112 ? -11.746 13.040 20.308 1.00 90.56 112 PRO A O 1
ATOM 909 N N . LEU A 1 113 ? -10.705 11.608 18.918 1.00 88.25 113 LEU A N 1
ATOM 910 C CA . LEU A 1 113 ? -11.801 11.537 17.950 1.00 88.25 113 LEU A CA 1
ATOM 911 C C . LEU A 1 113 ? -13.025 10.834 18.539 1.00 88.25 113 LEU A C 1
ATOM 913 O O . LEU A 1 113 ? -14.138 11.343 18.412 1.00 88.25 113 LEU A O 1
ATOM 917 N N . LYS A 1 114 ? -12.829 9.715 19.239 1.00 88.50 114 LYS A N 1
ATOM 918 C CA . LYS A 1 114 ? -13.892 8.994 19.940 1.00 88.50 114 LYS A CA 1
ATOM 919 C C . LYS A 1 114 ? -14.626 9.911 20.916 1.00 88.50 114 LYS A C 1
ATOM 921 O O . LYS A 1 114 ? -15.846 10.023 20.847 1.00 88.50 114 LYS A O 1
ATOM 926 N N . LEU A 1 115 ? -13.899 10.628 21.772 1.00 87.06 115 LEU A N 1
ATOM 927 C CA . LEU A 1 115 ? -14.495 11.585 22.708 1.00 87.06 115 LEU A CA 1
ATOM 928 C C . LEU A 1 115 ? -15.225 12.718 21.979 1.00 87.06 115 LEU A C 1
ATOM 930 O O . LEU A 1 115 ? -16.335 13.074 22.369 1.00 87.06 115 LEU A O 1
ATOM 934 N N . TYR A 1 116 ? -14.638 13.262 20.911 1.00 83.94 116 TYR A N 1
ATOM 935 C CA . TYR A 1 116 ? -15.253 14.325 20.115 1.00 83.94 116 TYR A CA 1
ATOM 936 C C . TYR A 1 116 ? -16.597 13.895 19.510 1.00 83.94 116 TYR A C 1
ATOM 938 O O . TYR A 1 116 ? -17.585 14.623 19.623 1.00 83.94 116 TYR A O 1
ATOM 946 N N . PHE A 1 117 ? -16.649 12.710 18.895 1.00 78.38 117 PHE A N 1
ATOM 947 C CA . PHE A 1 117 ? -17.850 12.214 18.221 1.00 78.38 117 PHE A CA 1
ATOM 948 C C . PHE A 1 117 ? -18.904 11.641 19.178 1.00 78.38 117 PHE A C 1
ATOM 950 O O . PHE A 1 117 ? -20.084 11.651 18.829 1.00 78.38 117 PHE A O 1
ATOM 957 N N . LEU A 1 118 ? -18.515 11.165 20.366 1.00 80.94 118 LEU A N 1
ATOM 958 C CA . LEU A 1 118 ? -19.448 10.595 21.345 1.00 80.94 118 LEU A CA 1
ATOM 959 C C . LEU A 1 118 ? -19.987 11.619 22.360 1.00 80.94 118 LEU A C 1
ATOM 961 O O . LEU A 1 118 ? -21.140 11.494 22.772 1.00 80.94 118 LEU A O 1
ATOM 965 N N . ASN A 1 119 ? -19.212 12.641 22.749 1.00 73.81 119 ASN A N 1
ATOM 966 C CA . ASN A 1 119 ? -19.622 13.576 23.810 1.00 73.81 119 ASN A CA 1
ATOM 967 C C . ASN A 1 119 ? -20.512 14.732 23.328 1.00 73.81 119 ASN A C 1
ATOM 969 O O . ASN A 1 119 ? -21.240 15.310 24.134 1.00 73.81 119 ASN A O 1
ATOM 973 N N . ASP A 1 120 ? -20.480 15.103 22.045 1.00 62.47 120 ASP A N 1
ATOM 974 C CA . ASP A 1 120 ? -21.193 16.291 21.559 1.00 62.47 120 ASP A CA 1
ATOM 975 C C . ASP A 1 120 ? -22.466 15.939 20.762 1.00 62.47 120 ASP A C 1
ATOM 977 O O . ASP A 1 120 ? -22.516 15.985 19.527 1.00 62.47 120 ASP A O 1
ATOM 981 N N . GLN A 1 121 ? -23.550 15.635 21.488 1.00 55.00 121 GLN A N 1
ATOM 982 C CA . GLN A 1 121 ? -24.889 15.440 20.905 1.00 55.00 121 GLN A CA 1
ATOM 983 C C . GLN A 1 121 ? -25.465 16.716 20.244 1.00 55.00 121 GLN A C 1
ATOM 985 O O . GLN A 1 121 ? -26.474 16.660 19.536 1.00 55.00 121 GLN A O 1
ATOM 990 N N . THR A 1 122 ? -24.843 17.884 20.451 1.00 52.56 122 THR A N 1
ATOM 991 C CA . THR A 1 122 ? -25.303 19.165 19.890 1.00 52.56 122 THR A CA 1
ATOM 992 C C . THR A 1 122 ? -24.638 19.506 18.552 1.00 52.56 122 THR A C 1
ATOM 994 O O . THR A 1 122 ? -25.273 20.135 17.703 1.00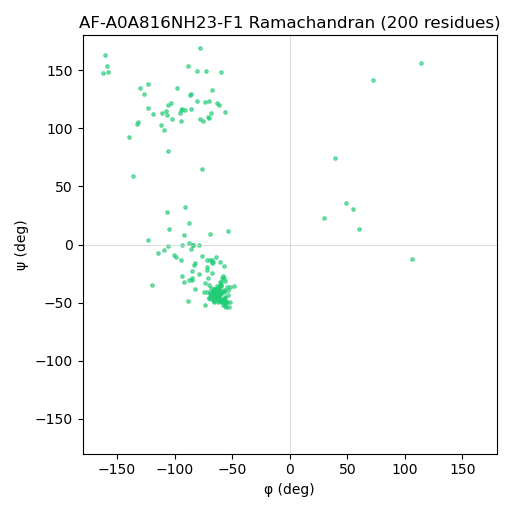 52.56 122 THR A O 1
ATOM 997 N N . LYS A 1 123 ? -23.414 19.018 18.290 1.00 52.28 123 LYS A N 1
ATOM 998 C CA . LYS A 1 123 ? -22.743 19.123 16.977 1.00 52.28 123 LYS A CA 1
ATOM 999 C C . LYS A 1 123 ? -23.116 18.023 15.992 1.00 52.28 123 LYS A C 1
ATOM 1001 O O . LYS A 1 123 ? -23.158 18.294 14.793 1.00 52.28 123 LYS A O 1
ATOM 1006 N N . THR A 1 124 ? -23.477 16.834 16.470 1.00 49.66 124 THR A N 1
ATOM 1007 C CA . THR A 1 124 ? -24.078 15.778 15.632 1.00 49.66 124 THR A CA 1
ATOM 1008 C C . THR A 1 124 ? -25.346 16.271 14.927 1.00 49.66 124 THR A C 1
ATOM 1010 O O . THR A 1 124 ? -25.560 15.927 13.770 1.00 49.66 124 THR A O 1
ATOM 1013 N N . LYS A 1 125 ? -26.107 17.200 15.534 1.00 49.84 125 LYS A N 1
ATOM 1014 C CA . LYS A 1 125 ? -27.233 17.896 14.882 1.00 49.84 125 LYS A CA 1
ATOM 1015 C C . LYS A 1 125 ? -26.839 18.852 13.746 1.00 49.84 125 LYS A C 1
ATOM 1017 O O . LYS A 1 125 ? -27.657 19.068 12.862 1.00 49.84 125 LYS A O 1
ATOM 1022 N N . LYS A 1 126 ? -25.617 19.400 13.700 1.00 51.69 126 LYS A N 1
ATOM 1023 C CA . LYS A 1 126 ? -25.148 20.265 12.590 1.00 51.69 126 LYS A CA 1
ATOM 1024 C C . LYS A 1 126 ? -24.613 19.478 11.385 1.00 51.69 126 LYS A C 1
ATOM 1026 O O . LYS A 1 126 ? -24.556 20.033 10.295 1.00 51.69 126 LYS A O 1
ATOM 1031 N N . LEU A 1 127 ? -24.282 18.194 11.557 1.00 51.62 127 LEU A N 1
ATOM 1032 C CA . LEU A 1 127 ? -23.957 17.268 10.459 1.00 51.62 127 LEU A CA 1
ATOM 1033 C C . LEU A 1 127 ? -25.204 16.629 9.806 1.00 51.62 127 LEU A C 1
ATOM 1035 O O . LEU A 1 127 ? -25.069 15.868 8.851 1.00 51.62 127 LEU A O 1
ATOM 1039 N N . THR A 1 128 ? -26.420 16.948 10.270 1.00 43.50 128 THR A N 1
ATOM 1040 C CA . THR A 1 128 ? -27.685 16.277 9.882 1.00 43.50 128 THR A CA 1
ATOM 1041 C C . THR A 1 128 ? -28.181 16.509 8.453 1.00 43.50 128 THR A C 1
ATOM 1043 O O . THR A 1 128 ? -29.253 16.024 8.107 1.00 43.50 128 THR A O 1
ATOM 1046 N N . ALA A 1 129 ? -27.395 17.126 7.570 1.00 50.03 129 ALA A N 1
ATOM 1047 C CA . ALA A 1 129 ? -27.605 16.918 6.134 1.00 50.03 129 ALA A CA 1
ATOM 1048 C C . ALA A 1 129 ? -27.164 15.502 5.678 1.00 50.03 129 ALA A C 1
ATOM 1050 O O . ALA A 1 129 ? -27.521 15.077 4.585 1.00 50.03 129 ALA A O 1
ATOM 1051 N N . ALA A 1 130 ? -26.416 14.763 6.514 1.00 53.41 130 ALA A N 1
ATOM 1052 C CA . ALA A 1 130 ? -25.874 13.428 6.245 1.00 53.41 130 ALA A CA 1
ATOM 1053 C C . ALA A 1 130 ? -26.051 12.479 7.455 1.00 53.41 130 ALA A C 1
ATOM 1055 O O . ALA A 1 130 ? -25.071 11.978 8.014 1.00 53.41 130 ALA A O 1
ATOM 1056 N N . ALA A 1 131 ? -27.300 12.261 7.884 1.00 56.72 131 ALA A N 1
ATOM 1057 C CA . ALA A 1 131 ? -27.652 11.426 9.042 1.00 56.72 131 ALA A CA 1
ATOM 1058 C C . ALA A 1 131 ? -26.966 10.037 9.043 1.00 56.72 131 ALA A C 1
ATOM 1060 O O . ALA A 1 131 ? -26.504 9.585 10.092 1.00 56.72 131 ALA A O 1
ATOM 1061 N N . ASP A 1 132 ? -26.782 9.431 7.867 1.00 60.22 132 ASP A N 1
ATOM 1062 C CA . ASP A 1 132 ? -26.175 8.102 7.707 1.00 60.22 132 ASP A CA 1
ATOM 1063 C C . ASP A 1 132 ? -24.693 8.047 8.124 1.00 60.22 132 ASP A C 1
ATOM 1065 O O . ASP A 1 132 ? -24.257 7.114 8.799 1.00 60.22 132 ASP A O 1
ATOM 1069 N N . ASN A 1 133 ? -23.897 9.070 7.790 1.00 64.38 133 ASN A N 1
ATOM 1070 C CA . ASN A 1 133 ? -22.453 9.064 8.068 1.00 64.38 133 ASN A CA 1
ATOM 1071 C C . ASN A 1 133 ? -22.145 9.281 9.552 1.00 64.38 133 ASN A C 1
ATOM 1073 O O . ASN A 1 133 ? -21.177 8.736 10.079 1.00 64.38 133 ASN A O 1
ATOM 1077 N N . THR A 1 134 ? -22.977 10.068 10.236 1.00 67.00 134 THR A N 1
ATOM 1078 C CA . THR A 1 134 ? -22.828 10.284 11.681 1.00 67.00 134 THR A CA 1
ATOM 1079 C C . THR A 1 134 ? -23.160 9.006 12.445 1.00 67.00 134 THR A C 1
ATOM 1081 O O . THR A 1 134 ? -22.415 8.630 13.346 1.00 67.00 134 THR A O 1
ATOM 1084 N N . GLN A 1 135 ? -24.201 8.277 12.031 1.00 71.62 135 GLN A N 1
ATOM 1085 C CA . GLN A 1 135 ? -24.549 6.993 12.635 1.00 71.62 135 GLN A CA 1
ATOM 1086 C C . GLN A 1 135 ? -23.450 5.938 12.433 1.00 71.62 135 GLN A C 1
ATOM 1088 O O . GLN A 1 135 ? -23.120 5.220 13.377 1.00 71.62 135 GLN A O 1
ATOM 1093 N N . LEU A 1 136 ? -22.828 5.891 11.249 1.00 78.06 136 LEU A N 1
ATOM 1094 C CA . LEU A 1 136 ? -21.688 5.010 10.976 1.00 78.06 136 LEU A CA 1
ATOM 1095 C C . LEU A 1 136 ? -20.493 5.315 11.887 1.00 78.06 136 LEU A C 1
ATOM 1097 O O . LEU A 1 136 ? -19.974 4.402 12.526 1.00 78.06 136 LEU A O 1
ATOM 1101 N N . LEU A 1 137 ? -20.090 6.583 12.013 1.00 80.38 137 LEU A N 1
ATOM 1102 C CA . LEU A 1 137 ? -18.972 6.973 12.881 1.00 80.38 137 LEU A CA 1
ATOM 1103 C C . LEU A 1 137 ? -19.262 6.677 14.354 1.00 80.38 137 LEU A C 1
ATOM 1105 O O . LEU A 1 137 ? -18.421 6.104 15.043 1.00 80.38 137 LEU A O 1
ATOM 1109 N N . THR A 1 138 ? -20.464 7.001 14.831 1.00 80.12 138 THR A N 1
ATOM 1110 C CA . THR A 1 138 ? -20.883 6.669 16.196 1.00 80.12 138 THR A CA 1
ATOM 1111 C C . THR A 1 138 ? -20.883 5.156 16.423 1.00 80.12 138 THR A C 1
ATOM 1113 O O . THR A 1 138 ? -20.416 4.702 17.464 1.00 80.12 138 THR A O 1
ATOM 1116 N N . SER A 1 139 ? -21.357 4.360 15.459 1.00 84.69 139 SER A N 1
ATOM 1117 C CA . SER A 1 139 ? -21.328 2.895 15.561 1.00 84.69 139 SER A CA 1
ATOM 1118 C C . SER A 1 139 ? -19.902 2.342 15.582 1.00 84.69 139 SER A C 1
ATOM 1120 O O . SER A 1 139 ? -19.604 1.454 16.375 1.00 84.69 139 SER A O 1
ATOM 1122 N N . PHE A 1 140 ? -19.002 2.916 14.780 1.00 89.38 140 PHE A N 1
ATOM 1123 C CA . PHE A 1 140 ? -17.601 2.527 14.717 1.00 89.38 140 PHE A CA 1
ATOM 1124 C C . PHE A 1 140 ? -16.868 2.824 16.032 1.00 89.38 140 PHE A C 1
ATOM 1126 O O . PHE A 1 140 ? -16.240 1.933 16.591 1.00 89.38 140 PHE A O 1
ATOM 1133 N N . PHE A 1 141 ? -16.995 4.039 16.573 1.00 89.31 141 PHE A N 1
ATOM 1134 C CA . PHE A 1 141 ? -16.314 4.426 17.817 1.00 89.31 141 PHE A CA 1
ATOM 1135 C C . PHE A 1 141 ? -16.893 3.766 19.078 1.00 89.31 141 PHE A C 1
ATOM 1137 O O . PHE A 1 141 ? -16.195 3.664 20.090 1.00 89.31 141 PHE A O 1
ATOM 1144 N N . ASN A 1 142 ? -18.150 3.314 19.027 1.00 87.31 142 ASN A N 1
ATOM 1145 C CA . ASN A 1 142 ? -18.755 2.490 20.076 1.00 87.31 142 ASN A CA 1
ATOM 1146 C C . ASN A 1 142 ? -18.398 1.002 19.953 1.00 87.31 142 ASN A C 1
ATOM 1148 O O . ASN A 1 142 ? -18.594 0.262 20.916 1.00 87.31 142 ASN A O 1
ATOM 1152 N N . ASN A 1 143 ? -17.887 0.552 18.804 1.00 88.38 143 ASN A N 1
ATOM 1153 C CA . ASN A 1 143 ? -17.439 -0.822 18.637 1.00 88.38 143 ASN A CA 1
ATOM 1154 C C . ASN A 1 143 ? -16.111 -1.025 19.399 1.00 88.38 143 ASN A C 1
ATOM 1156 O O . ASN A 1 143 ? -15.140 -0.318 19.103 1.00 88.38 143 ASN A O 1
ATOM 1160 N N . PRO A 1 144 ? -16.029 -1.975 20.353 1.00 85.81 144 PRO A N 1
ATOM 1161 C CA . PRO A 1 144 ? -14.771 -2.293 21.034 1.00 85.81 144 PRO A CA 1
ATOM 1162 C C . PRO A 1 144 ? -13.655 -2.700 20.057 1.00 85.81 144 PRO A C 1
ATOM 1164 O O . PRO A 1 144 ? -12.491 -2.390 20.302 1.00 85.81 144 PRO A O 1
ATOM 1167 N N . ASP A 1 145 ? -14.016 -3.280 18.912 1.00 88.19 145 ASP A N 1
ATOM 1168 C CA . ASP A 1 145 ? -13.084 -3.765 17.894 1.00 88.19 145 ASP A CA 1
ATOM 1169 C C . ASP A 1 145 ? -12.690 -2.680 16.877 1.00 88.19 145 ASP A C 1
ATOM 1171 O O . ASP A 1 145 ? -11.937 -2.945 15.936 1.00 88.19 145 ASP A O 1
ATOM 1175 N N . GLY A 1 146 ? -13.188 -1.445 17.024 1.00 88.75 146 GLY A N 1
ATOM 1176 C CA . GLY A 1 146 ? -12.927 -0.352 16.081 1.00 88.75 146 GLY A CA 1
ATOM 1177 C C . GLY A 1 146 ? -11.433 -0.047 15.942 1.00 88.75 146 GLY A C 1
ATOM 1178 O O . GLY A 1 146 ? -10.897 -0.019 14.833 1.00 88.75 146 GLY A O 1
ATOM 1179 N N . LEU A 1 147 ? -10.733 0.090 17.072 1.00 90.19 147 LEU A N 1
ATOM 1180 C CA . LEU A 1 147 ? -9.283 0.301 17.094 1.00 90.19 147 LEU A CA 1
ATOM 1181 C C . LEU A 1 147 ? -8.518 -0.932 16.587 1.00 90.19 147 LEU A C 1
ATOM 1183 O O . LEU A 1 147 ? -7.567 -0.789 15.822 1.00 90.19 147 LEU A O 1
ATOM 1187 N N . CYS A 1 148 ? -8.964 -2.137 16.953 1.00 87.81 148 CYS A N 1
ATOM 1188 C CA . CYS A 1 148 ? -8.375 -3.399 16.490 1.00 87.81 148 CYS A CA 1
ATOM 1189 C C . CYS A 1 148 ? -8.443 -3.507 14.963 1.00 87.81 148 CYS A C 1
ATOM 1191 O O . CYS A 1 148 ? -7.457 -3.839 14.309 1.00 87.81 148 CYS A O 1
ATOM 1193 N N . THR A 1 149 ? -9.583 -3.124 14.383 1.00 87.50 149 THR A N 1
ATOM 1194 C CA . THR A 1 149 ? -9.796 -3.083 12.933 1.00 87.50 149 THR A CA 1
ATOM 1195 C C . THR A 1 149 ? -8.834 -2.106 12.258 1.00 87.50 149 THR A C 1
ATOM 1197 O O . THR A 1 149 ? -8.257 -2.435 11.222 1.00 87.50 149 THR A O 1
ATOM 1200 N N . LEU A 1 150 ? -8.606 -0.921 12.838 1.00 89.56 150 LEU A N 1
ATOM 1201 C CA . LEU A 1 150 ? -7.631 0.035 12.299 1.00 89.56 150 LEU A CA 1
ATOM 1202 C C . LEU A 1 150 ? -6.199 -0.502 12.380 1.00 89.56 150 LEU A C 1
ATOM 1204 O O . LEU A 1 150 ? -5.480 -0.420 11.388 1.00 89.56 150 LEU A O 1
ATOM 1208 N N . ASN A 1 151 ? -5.806 -1.100 13.506 1.00 89.31 151 ASN A N 1
ATOM 1209 C CA . ASN A 1 151 ? -4.480 -1.706 13.669 1.00 89.31 151 ASN A CA 1
ATOM 1210 C C . ASN A 1 151 ? -4.265 -2.878 12.697 1.00 89.31 151 ASN A C 1
ATOM 1212 O O . ASN A 1 151 ? -3.176 -3.035 12.141 1.00 89.31 151 ASN A O 1
ATOM 1216 N N . PHE A 1 152 ? -5.300 -3.682 12.440 1.00 87.19 152 PHE A N 1
ATOM 1217 C CA . PHE A 1 152 ? -5.260 -4.728 11.418 1.00 87.19 152 PHE A CA 1
ATOM 1218 C C . PHE A 1 152 ? -5.012 -4.134 10.027 1.00 87.19 152 PHE A C 1
ATOM 1220 O O . PHE A 1 152 ? -4.133 -4.597 9.294 1.00 87.19 152 PHE A O 1
ATOM 1227 N N . LEU A 1 153 ? -5.763 -3.085 9.674 1.00 86.31 153 LEU A N 1
ATOM 1228 C CA . LEU A 1 153 ? -5.609 -2.395 8.398 1.00 86.31 153 LEU A CA 1
ATOM 1229 C C . LEU A 1 153 ? -4.215 -1.777 8.264 1.00 86.31 153 LEU A C 1
ATOM 1231 O O . LEU A 1 153 ? -3.576 -2.005 7.246 1.00 86.31 153 LEU A O 1
ATOM 1235 N N . GLU A 1 154 ? -3.708 -1.070 9.274 1.00 88.69 154 GLU A N 1
ATOM 1236 C CA . GLU A 1 154 ? -2.344 -0.516 9.298 1.00 88.69 154 GLU A CA 1
ATOM 1237 C C . GLU A 1 154 ? -1.297 -1.599 8.986 1.00 88.69 154 GLU A C 1
ATOM 1239 O O . GLU A 1 154 ? -0.474 -1.435 8.084 1.00 88.69 154 GLU A O 1
ATOM 1244 N N . ASN A 1 155 ? -1.378 -2.750 9.661 1.00 88.06 155 ASN A N 1
ATOM 1245 C CA . ASN A 1 155 ? -0.437 -3.857 9.475 1.00 88.06 155 ASN A CA 1
ATOM 1246 C C . ASN A 1 155 ? -0.471 -4.439 8.054 1.00 88.06 155 ASN A C 1
ATOM 1248 O O . ASN A 1 155 ? 0.581 -4.727 7.475 1.00 88.06 155 ASN A O 1
ATOM 1252 N N . LEU A 1 156 ? -1.666 -4.631 7.488 1.00 86.06 156 LEU A N 1
ATOM 1253 C CA . LEU A 1 156 ? -1.829 -5.153 6.130 1.00 86.06 156 LEU A CA 1
ATOM 1254 C C . LEU A 1 156 ? -1.384 -4.129 5.077 1.00 86.06 156 LEU A C 1
ATOM 1256 O O . LEU A 1 156 ? -0.659 -4.463 4.137 1.00 86.06 156 LEU A O 1
ATOM 1260 N N . LEU A 1 157 ? -1.809 -2.876 5.240 1.00 85.31 157 LEU A N 1
ATOM 1261 C CA . LEU A 1 157 ? -1.484 -1.772 4.343 1.00 85.31 157 LEU A CA 1
ATOM 1262 C C . LEU A 1 157 ? 0.020 -1.484 4.334 1.00 85.31 157 LEU A C 1
ATOM 1264 O O . LEU A 1 157 ? 0.557 -1.202 3.266 1.00 85.31 157 LEU A O 1
ATOM 1268 N N . GLY A 1 158 ? 0.706 -1.625 5.473 1.00 87.25 158 GLY A N 1
ATOM 1269 C CA . GLY A 1 158 ? 2.158 -1.480 5.577 1.00 87.25 158 GLY A CA 1
ATOM 1270 C C . GLY A 1 158 ? 2.921 -2.429 4.651 1.00 87.25 158 GLY A C 1
ATOM 1271 O O . GLY A 1 158 ? 3.797 -2.001 3.898 1.00 87.25 158 GLY A O 1
ATOM 1272 N N . ASP A 1 159 ? 2.542 -3.709 4.622 1.00 87.50 159 ASP A N 1
ATOM 1273 C CA . ASP A 1 159 ? 3.180 -4.706 3.751 1.00 87.50 159 ASP A CA 1
ATOM 1274 C C . ASP A 1 159 ? 2.930 -4.431 2.265 1.00 87.50 159 ASP A C 1
ATOM 1276 O O . ASP A 1 159 ? 3.831 -4.569 1.425 1.00 87.50 159 ASP A O 1
ATOM 1280 N N . ILE A 1 160 ? 1.709 -4.012 1.935 1.00 85.00 160 ILE A N 1
ATOM 1281 C CA . ILE A 1 160 ? 1.327 -3.679 0.563 1.00 85.00 160 ILE A CA 1
ATOM 1282 C C . ILE A 1 160 ? 2.059 -2.415 0.103 1.00 85.00 160 ILE A C 1
ATOM 1284 O O . ILE A 1 160 ? 2.651 -2.421 -0.975 1.00 85.00 160 ILE A O 1
ATOM 1288 N N . GLN A 1 161 ? 2.088 -1.361 0.921 1.00 85.50 161 GLN A N 1
ATOM 1289 C CA . GLN A 1 161 ? 2.774 -0.107 0.607 1.00 85.50 161 GLN A CA 1
ATOM 1290 C C . GLN A 1 161 ? 4.283 -0.311 0.466 1.00 85.50 161 GLN A C 1
ATOM 1292 O O . GLN A 1 161 ? 4.888 0.195 -0.477 1.00 85.50 161 GLN A O 1
ATOM 1297 N N . GLN A 1 162 ? 4.898 -1.110 1.338 1.00 87.12 162 GLN A N 1
ATOM 1298 C CA . GLN A 1 162 ? 6.315 -1.442 1.212 1.00 87.12 162 GLN A CA 1
ATOM 1299 C C . GLN A 1 162 ? 6.608 -2.192 -0.096 1.00 87.12 162 GLN A C 1
ATOM 1301 O O . GLN A 1 162 ? 7.639 -1.956 -0.732 1.00 87.12 162 GLN A O 1
ATOM 1306 N N . THR A 1 163 ? 5.703 -3.080 -0.516 1.00 87.69 163 THR A N 1
ATOM 1307 C CA . THR A 1 163 ? 5.811 -3.788 -1.798 1.00 87.69 163 THR A CA 1
ATOM 1308 C C . THR A 1 163 ? 5.647 -2.828 -2.972 1.00 87.69 163 THR A C 1
ATOM 1310 O O . THR A 1 163 ? 6.429 -2.886 -3.919 1.00 87.69 163 THR A O 1
ATOM 1313 N N . GLU A 1 164 ? 4.689 -1.905 -2.902 1.00 83.38 164 GLU A N 1
ATOM 1314 C CA . GLU A 1 164 ? 4.475 -0.882 -3.924 1.00 83.38 164 GLU A CA 1
ATOM 1315 C C . GLU A 1 164 ? 5.712 0.011 -4.094 1.00 83.38 164 GLU A C 1
ATOM 1317 O O . GLU A 1 164 ? 6.210 0.162 -5.209 1.00 83.38 164 GLU A O 1
ATOM 1322 N N . LEU A 1 165 ? 6.281 0.511 -2.992 1.00 83.25 165 LEU A N 1
ATOM 1323 C CA . LEU A 1 165 ? 7.527 1.285 -3.000 1.00 83.25 165 LEU A CA 1
ATOM 1324 C C . LEU A 1 165 ? 8.702 0.479 -3.570 1.00 83.25 165 LEU A C 1
ATOM 1326 O O . LEU A 1 165 ? 9.560 1.022 -4.263 1.00 83.25 165 LEU A O 1
ATOM 1330 N N . ASN A 1 166 ? 8.746 -0.830 -3.310 1.00 84.31 166 ASN A N 1
ATOM 1331 C CA . ASN A 1 166 ? 9.765 -1.715 -3.869 1.00 84.31 166 ASN A CA 1
ATOM 1332 C C . ASN A 1 166 ? 9.610 -1.883 -5.392 1.00 84.31 166 ASN A C 1
ATOM 1334 O O . ASN A 1 166 ? 10.605 -1.903 -6.111 1.00 84.31 166 ASN A O 1
ATOM 1338 N N . LEU A 1 167 ? 8.375 -1.936 -5.899 1.00 82.88 167 LEU A N 1
ATOM 1339 C CA . LEU A 1 167 ? 8.088 -1.994 -7.337 1.00 82.88 167 LEU A CA 1
ATOM 1340 C C . LEU A 1 167 ? 8.374 -0.671 -8.062 1.00 82.88 167 LEU A C 1
ATOM 1342 O O . LEU A 1 167 ? 8.713 -0.699 -9.244 1.00 82.88 167 LEU A O 1
ATOM 1346 N N . GLN A 1 168 ? 8.257 0.466 -7.369 1.00 75.50 168 GLN A N 1
ATOM 1347 C CA . GLN A 1 168 ? 8.528 1.811 -7.901 1.00 75.50 168 GLN A CA 1
ATOM 1348 C C . GLN A 1 168 ? 10.024 2.159 -7.978 1.00 75.50 168 GLN A C 1
ATOM 1350 O O . GLN A 1 168 ? 10.386 3.251 -8.420 1.00 75.50 168 GLN A O 1
ATOM 1355 N N . ARG A 1 169 ? 10.917 1.250 -7.568 1.00 74.38 169 ARG A N 1
ATOM 1356 C CA . ARG A 1 169 ? 12.364 1.462 -7.677 1.00 74.38 169 ARG A CA 1
ATOM 1357 C C . ARG A 1 169 ? 12.776 1.664 -9.134 1.00 74.38 169 ARG A C 1
ATOM 1359 O O . ARG A 1 169 ? 12.232 1.063 -10.056 1.00 74.38 169 ARG A O 1
ATOM 1366 N N . THR A 1 170 ? 13.821 2.464 -9.329 1.00 63.31 170 THR A N 1
ATOM 1367 C CA . THR A 1 170 ? 14.398 2.783 -10.648 1.00 63.31 170 THR A CA 1
ATOM 1368 C C . THR A 1 170 ? 14.928 1.556 -11.399 1.00 63.31 170 THR A C 1
ATOM 1370 O O . THR A 1 170 ? 15.190 1.623 -12.603 1.00 63.31 170 THR A O 1
ATOM 1373 N N . GLN A 1 171 ? 15.108 0.428 -10.706 1.00 69.62 171 GLN A N 1
ATOM 1374 C CA . GLN A 1 171 ? 15.520 -0.841 -11.287 1.00 69.62 171 GLN A CA 1
ATOM 1375 C C . GLN A 1 171 ? 14.629 -1.973 -10.768 1.00 69.62 171 GLN A C 1
ATOM 1377 O O . GLN A 1 171 ? 14.810 -2.445 -9.649 1.00 69.62 171 GLN A O 1
ATOM 1382 N N . THR A 1 172 ? 13.706 -2.428 -11.612 1.00 72.56 172 THR A N 1
ATOM 1383 C CA . THR A 1 172 ? 12.894 -3.621 -11.354 1.00 72.56 172 THR A CA 1
ATOM 1384 C C . THR A 1 172 ? 12.929 -4.488 -12.605 1.00 72.56 172 THR A C 1
ATOM 1386 O O . THR A 1 172 ? 12.327 -4.146 -13.623 1.00 72.56 172 THR A O 1
ATOM 1389 N N . THR A 1 173 ? 13.681 -5.590 -12.565 1.00 79.81 173 THR A N 1
ATOM 1390 C CA . THR A 1 173 ? 13.684 -6.576 -13.656 1.00 79.81 173 THR A CA 1
ATOM 1391 C C . THR A 1 173 ? 12.445 -7.474 -13.585 1.00 79.81 173 THR A C 1
ATOM 1393 O O . THR A 1 173 ? 11.742 -7.503 -12.576 1.00 79.81 173 THR A O 1
ATOM 1396 N N . ALA A 1 174 ? 12.181 -8.265 -14.630 1.00 76.75 174 ALA A N 1
ATOM 1397 C CA . ALA A 1 174 ? 11.116 -9.273 -14.586 1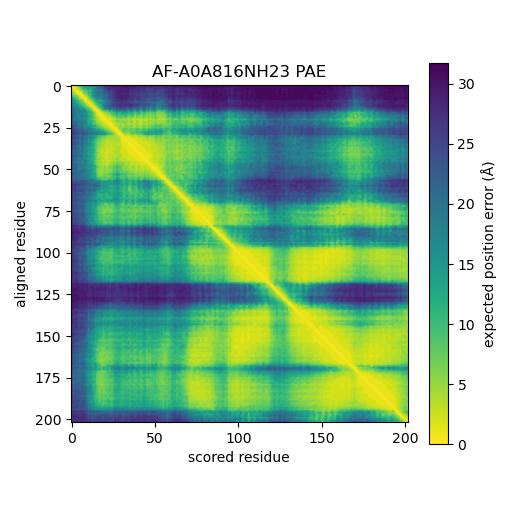.00 76.75 174 ALA A CA 1
ATOM 1398 C C . ALA A 1 174 ? 11.347 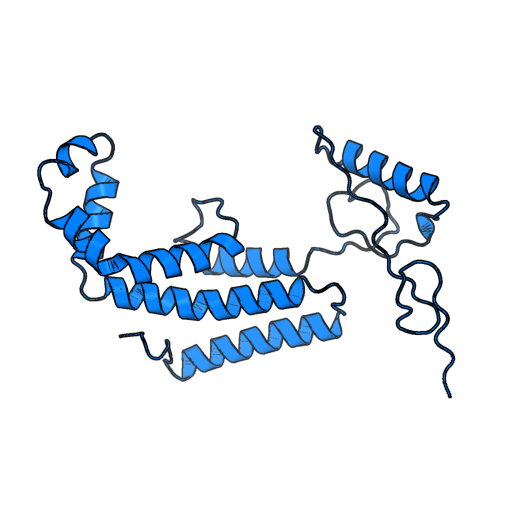-10.329 -13.482 1.00 76.75 174 ALA A C 1
ATOM 1400 O O . ALA A 1 174 ? 10.395 -10.806 -12.866 1.00 76.75 174 ALA A O 1
ATOM 1401 N N . VAL A 1 175 ? 12.612 -10.655 -13.188 1.00 82.38 175 VAL A N 1
ATOM 1402 C CA . VAL A 1 175 ? 12.982 -11.571 -12.096 1.00 82.38 175 VAL A CA 1
ATOM 1403 C C . VAL A 1 175 ? 12.703 -10.926 -10.738 1.00 82.38 175 VAL A C 1
ATOM 1405 O O . VAL A 1 175 ? 12.135 -11.569 -9.854 1.00 82.38 175 VAL A O 1
ATOM 1408 N N . ASP A 1 176 ? 13.041 -9.642 -10.582 1.00 82.75 176 ASP A N 1
ATOM 1409 C CA . ASP A 1 176 ? 12.709 -8.885 -9.373 1.00 82.75 176 ASP A CA 1
ATOM 1410 C C . ASP A 1 176 ? 11.205 -8.799 -9.173 1.00 82.75 176 ASP A C 1
ATOM 1412 O O . ASP A 1 176 ? 10.740 -9.041 -8.067 1.00 82.75 176 ASP A O 1
ATOM 1416 N N . LEU A 1 177 ? 10.444 -8.531 -10.235 1.00 83.88 177 LEU A N 1
ATOM 1417 C CA . LEU A 1 177 ? 8.988 -8.502 -10.186 1.00 83.88 177 LEU A CA 1
ATOM 1418 C C . LEU A 1 177 ? 8.425 -9.818 -9.646 1.00 83.88 177 LEU A C 1
ATOM 1420 O O . LEU A 1 177 ? 7.678 -9.804 -8.667 1.00 83.88 177 LEU A O 1
ATOM 1424 N N . TYR A 1 178 ? 8.805 -10.949 -10.250 1.00 85.44 178 TYR A N 1
ATOM 1425 C CA . TYR A 1 178 ? 8.348 -12.264 -9.804 1.00 85.44 178 TYR A CA 1
ATOM 1426 C C . TYR A 1 178 ? 8.692 -12.497 -8.331 1.00 85.44 178 TYR A C 1
ATOM 1428 O O . TYR A 1 178 ? 7.833 -12.896 -7.545 1.00 85.44 178 TYR A O 1
ATOM 1436 N N . ARG A 1 179 ? 9.929 -12.185 -7.934 1.00 90.69 179 ARG A N 1
ATOM 1437 C CA . ARG A 1 179 ? 10.399 -12.329 -6.554 1.00 90.69 179 ARG A CA 1
ATOM 1438 C C . ARG A 1 179 ? 9.615 -11.448 -5.579 1.00 90.69 179 ARG A C 1
ATOM 1440 O O . ARG A 1 179 ? 9.198 -11.934 -4.534 1.00 90.69 179 ARG A O 1
ATOM 1447 N N . ILE A 1 180 ? 9.409 -10.174 -5.908 1.00 89.25 180 ILE A N 1
ATOM 1448 C CA . ILE A 1 180 ? 8.709 -9.198 -5.065 1.00 89.25 180 ILE A CA 1
ATOM 1449 C C . ILE A 1 180 ? 7.259 -9.636 -4.842 1.00 89.25 180 ILE A C 1
ATOM 1451 O O . ILE A 1 180 ? 6.818 -9.712 -3.696 1.00 89.25 180 ILE A O 1
ATOM 1455 N N . ILE A 1 181 ? 6.543 -9.983 -5.915 1.00 87.94 181 ILE A N 1
ATOM 1456 C CA . ILE A 1 181 ? 5.144 -10.420 -5.829 1.00 87.94 181 ILE A CA 1
ATOM 1457 C C . ILE A 1 181 ? 5.029 -11.752 -5.084 1.00 87.94 181 ILE A C 1
ATOM 1459 O O . ILE A 1 181 ? 4.206 -11.872 -4.180 1.00 87.94 181 ILE A O 1
ATOM 1463 N N . THR A 1 182 ? 5.891 -12.726 -5.390 1.00 91.12 182 THR A N 1
ATOM 1464 C CA . THR A 1 182 ? 5.891 -14.031 -4.706 1.00 91.12 182 THR A CA 1
ATOM 1465 C C . THR A 1 182 ? 6.155 -13.877 -3.209 1.00 91.12 182 THR A C 1
ATOM 1467 O O . THR A 1 182 ? 5.519 -14.544 -2.397 1.00 91.12 182 THR A O 1
ATOM 1470 N N . ASN A 1 183 ? 7.070 -12.9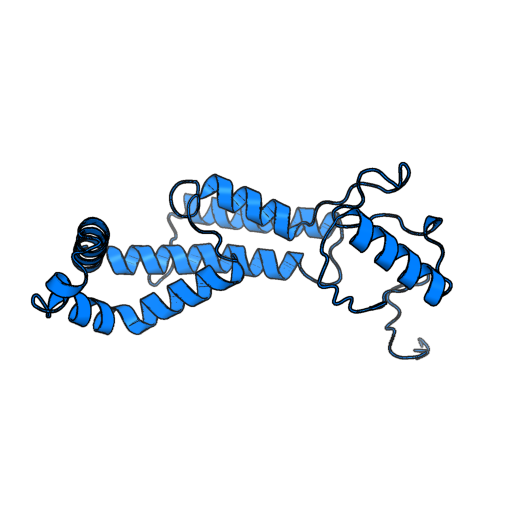88 -2.819 1.00 92.88 183 ASN A N 1
ATOM 1471 C CA . ASN A 1 183 ? 7.355 -12.728 -1.410 1.00 92.88 183 ASN A CA 1
ATOM 1472 C C . ASN A 1 183 ? 6.165 -12.082 -0.693 1.00 92.88 183 ASN A C 1
ATOM 1474 O O . ASN A 1 183 ? 5.866 -12.475 0.433 1.00 92.88 183 ASN A O 1
ATOM 1478 N N . LEU A 1 184 ? 5.471 -11.135 -1.337 1.00 90.44 184 LEU A N 1
ATOM 1479 C CA . LEU A 1 184 ? 4.239 -10.570 -0.785 1.00 90.44 184 LEU A CA 1
ATOM 1480 C C . LEU A 1 184 ? 3.178 -11.662 -0.601 1.00 90.44 184 LEU A C 1
ATOM 1482 O O . LEU A 1 184 ? 2.621 -11.778 0.485 1.00 90.44 184 LEU A O 1
ATOM 1486 N N . MET A 1 185 ? 2.940 -12.495 -1.620 1.00 91.19 185 MET A N 1
ATOM 1487 C CA . MET A 1 185 ? 1.965 -13.589 -1.538 1.00 91.19 185 MET A CA 1
ATOM 1488 C C . MET A 1 185 ? 2.278 -14.546 -0.388 1.00 91.19 185 MET A C 1
ATOM 1490 O O . MET A 1 185 ? 1.421 -14.763 0.462 1.00 91.19 185 MET A O 1
ATOM 1494 N N . LYS A 1 186 ? 3.524 -15.025 -0.291 1.00 92.94 186 LYS A N 1
ATOM 1495 C CA . LYS A 1 186 ? 3.960 -15.899 0.809 1.00 92.94 186 LYS A CA 1
ATOM 1496 C C . LYS A 1 186 ? 3.746 -15.259 2.176 1.00 92.94 186 LYS A C 1
ATOM 1498 O O . LYS A 1 186 ? 3.314 -15.935 3.102 1.00 92.94 186 LYS A O 1
ATOM 1503 N N . LYS A 1 187 ? 4.026 -13.959 2.311 1.00 90.31 187 LYS A N 1
ATOM 1504 C CA . LYS A 1 187 ? 3.817 -13.229 3.567 1.00 90.31 187 LYS A CA 1
ATOM 1505 C C . LYS A 1 187 ? 2.335 -13.158 3.939 1.00 90.31 187 LYS A C 1
ATOM 1507 O O . LYS A 1 187 ? 1.995 -13.351 5.101 1.00 90.31 187 LYS A O 1
ATOM 1512 N N . LEU A 1 188 ? 1.458 -12.900 2.969 1.00 88.50 188 LEU A N 1
ATOM 1513 C CA . LEU A 1 188 ? 0.009 -12.852 3.188 1.00 88.50 188 LEU A CA 1
ATOM 1514 C C . LEU A 1 188 ? -0.567 -14.237 3.515 1.00 88.50 188 LEU A C 1
ATOM 1516 O O . LEU A 1 188 ? -1.347 -14.359 4.455 1.00 88.50 188 LEU A O 1
ATOM 1520 N N . GLU A 1 189 ? -0.147 -15.277 2.795 1.00 90.44 189 GLU A N 1
ATOM 1521 C CA . GLU A 1 189 ? -0.529 -16.670 3.060 1.00 90.44 189 GLU A CA 1
ATOM 1522 C C . GLU A 1 189 ? -0.070 -17.123 4.445 1.00 90.44 189 GLU A C 1
ATOM 1524 O O . GLU A 1 189 ? -0.842 -17.712 5.197 1.00 90.44 189 GLU A O 1
ATOM 1529 N N . GLN A 1 190 ? 1.169 -16.798 4.817 1.00 89.19 190 GLN A N 1
ATOM 1530 C CA . GLN A 1 190 ? 1.688 -17.107 6.140 1.00 89.19 190 GLN A CA 1
ATOM 1531 C C . GLN A 1 190 ? 0.878 -16.403 7.233 1.00 89.19 190 GLN A C 1
ATOM 1533 O O . GLN A 1 190 ? 0.437 -17.059 8.168 1.00 89.19 190 GLN A O 1
ATOM 1538 N N . ARG A 1 191 ? 0.605 -15.099 7.099 1.00 87.19 191 ARG A N 1
ATOM 1539 C CA . ARG A 1 191 ? -0.239 -14.361 8.058 1.00 87.19 191 ARG A CA 1
ATOM 1540 C C . ARG A 1 191 ? -1.631 -14.979 8.201 1.00 87.19 191 ARG A C 1
ATOM 1542 O O . ARG A 1 191 ? -2.147 -15.053 9.314 1.00 87.19 191 ARG A O 1
ATOM 1549 N N . LEU A 1 192 ? -2.221 -15.426 7.091 1.00 86.06 192 LEU A N 1
ATOM 1550 C CA . LEU A 1 192 ? -3.516 -16.102 7.083 1.00 86.06 192 LEU A CA 1
ATOM 1551 C C . LEU A 1 192 ? -3.463 -17.430 7.855 1.00 86.06 192 LEU A C 1
ATOM 1553 O O . LEU A 1 192 ? -4.339 -17.690 8.679 1.00 86.06 192 LEU A O 1
ATOM 1557 N N . ASN A 1 193 ? -2.425 -18.237 7.624 1.00 89.00 193 ASN A N 1
ATOM 1558 C CA . ASN A 1 193 ? -2.225 -19.524 8.296 1.00 89.00 193 ASN A CA 1
ATOM 1559 C C . ASN A 1 193 ? -1.934 -19.357 9.792 1.00 89.00 193 ASN A C 1
ATOM 1561 O O . ASN A 1 193 ? -2.508 -20.064 10.620 1.00 89.00 193 ASN A O 1
ATOM 1565 N N . ASP A 1 194 ? -1.090 -18.386 10.132 1.00 86.06 194 ASP A N 1
ATOM 1566 C CA . ASP A 1 194 ? -0.662 -18.102 11.501 1.00 86.06 194 ASP A CA 1
ATOM 1567 C C . ASP A 1 194 ? -1.753 -17.379 12.308 1.00 86.06 194 ASP A C 1
ATOM 1569 O O . ASP A 1 194 ? -1.605 -17.195 13.516 1.00 86.06 194 ASP A O 1
ATOM 1573 N N . LYS A 1 195 ? -2.838 -16.931 11.651 1.00 82.81 195 LYS A N 1
ATOM 1574 C CA . LYS A 1 195 ? -3.835 -16.002 12.215 1.00 82.81 195 LYS A CA 1
ATOM 1575 C C . LYS A 1 195 ? -3.154 -14.792 12.869 1.00 82.81 195 LYS A C 1
ATOM 1577 O O . LYS A 1 195 ? -3.581 -14.299 13.911 1.00 82.81 195 LYS A O 1
ATOM 1582 N N . TYR A 1 196 ? -2.049 -14.351 12.267 1.00 73.38 196 TYR A N 1
ATOM 1583 C CA . TYR A 1 196 ? -1.205 -13.289 12.792 1.00 73.38 196 TYR A CA 1
ATOM 1584 C C . TYR A 1 196 ? -1.599 -11.953 12.172 1.00 73.38 196 TYR A C 1
ATOM 1586 O O . TYR A 1 196 ? -1.373 -11.694 10.984 1.00 73.38 196 TYR A O 1
ATOM 1594 N N . PHE A 1 197 ? -2.138 -11.071 13.007 1.00 70.19 197 PHE A N 1
ATOM 1595 C CA . PHE A 1 197 ? -2.692 -9.795 12.568 1.00 70.19 197 PHE A CA 1
ATOM 1596 C C . PHE A 1 197 ? -1.847 -8.580 12.974 1.00 70.19 197 PHE A C 1
ATOM 1598 O O . PHE A 1 197 ? -2.147 -7.473 12.531 1.00 70.19 197 PHE A O 1
ATOM 1605 N N . GLY A 1 198 ? -0.769 -8.780 13.743 1.00 69.94 198 GLY A N 1
ATOM 1606 C CA . GLY A 1 198 ? 0.068 -7.721 14.323 1.00 69.94 198 GLY A CA 1
ATOM 1607 C C . GLY A 1 198 ? -0.017 -7.681 15.853 1.00 69.94 198 GLY A C 1
ATOM 1608 O O . GLY A 1 198 ? -0.984 -8.146 16.442 1.00 69.94 198 GLY A O 1
ATOM 1609 N N . SER A 1 199 ? 1.006 -7.138 16.519 1.00 60.56 199 SER A N 1
ATOM 1610 C CA . SER A 1 199 ? 1.080 -7.094 17.994 1.00 60.56 199 SER A CA 1
ATOM 1611 C C . SER A 1 199 ? 0.108 -6.105 18.646 1.00 60.56 199 SER A C 1
ATOM 1613 O O . SER A 1 199 ? -0.172 -6.216 19.835 1.00 60.56 199 SER A O 1
ATOM 1615 N N . LYS A 1 200 ? -0.389 -5.129 17.876 1.00 64.88 200 LYS A N 1
ATOM 1616 C CA . LYS A 1 200 ? -1.389 -4.134 18.305 1.00 64.88 200 LYS A CA 1
ATOM 1617 C C . LYS A 1 200 ? -2.821 -4.551 17.967 1.00 64.88 200 LYS A C 1
ATOM 1619 O O . LYS A 1 200 ? -3.765 -3.797 18.202 1.00 64.88 200 LYS A O 1
ATOM 1624 N N . THR A 1 201 ? -2.971 -5.710 17.350 1.00 60.53 201 THR A N 1
ATOM 1625 C CA . THR A 1 201 ? -4.241 -6.199 16.848 1.00 60.53 201 THR A CA 1
ATOM 1626 C C . THR A 1 201 ? -4.824 -7.075 17.936 1.00 60.53 201 THR A C 1
ATOM 1628 O O . THR A 1 201 ? -4.291 -8.140 18.243 1.00 60.53 201 THR A O 1
ATOM 1631 N N . CYS A 1 202 ? -5.845 -6.539 18.592 1.00 59.50 202 CYS A N 1
ATOM 1632 C CA . CYS A 1 202 ? -6.797 -7.337 19.339 1.00 59.50 202 CYS A CA 1
ATOM 1633 C C . CYS A 1 202 ? -7.554 -8.250 18.351 1.00 59.50 202 CYS A C 1
ATOM 1635 O O . CYS A 1 202 ? -7.904 -9.363 18.780 1.00 59.50 202 CYS A O 1
#

pLDDT: mean 72.5, std 16.01, range [27.25, 94.25]